Protein AF-A0A918CAW3-F1 (afdb_monomer_lite)

Foldseek 3Di:
DVVVLQVVQVVQQQVQLVVLCVVVLFDQPDPDDGSFVRSQRSLCVVDVDPFKGWGWDDDSAFIKIFIAGDAADEDALQLLCVVCVPFPNLQPLQVQVLQCVLCLLFAHEDELQLLLVLLCVLAPQVNLVVVCVVVVNDDPPDDSVRSVVSCVVVVHRHSCQSVVQDDCCNNVRPDHLVRNLVVLCDPPPGDPLSVLCSVVSVLSVQSVVLSVLQDDDDPVFVVLAAPRGQHHYYYYNDPDCPGPSNVSNVSSVVVCVVVVDGHTSGMATAHPDVVSSVNVSSNSVSNVVNVVSVVVSVVSSNVSSVPRDDDPVVVPPPD

Radius of gyration: 23.08 Å; chains: 1; bounding box: 62×42×76 Å

Organism: NCBI:txid1848197

Structure (mmCIF, N/CA/C/O backbone):
data_AF-A0A918CAW3-F1
#
_entry.id   AF-A0A918CAW3-F1
#
loop_
_atom_site.group_PDB
_atom_site.id
_atom_site.type_symbol
_atom_site.label_atom_id
_atom_site.label_alt_id
_atom_site.label_comp_id
_atom_site.label_asym_id
_atom_site.label_entity_id
_atom_site.label_seq_id
_atom_site.pdbx_PDB_ins_code
_atom_site.Cartn_x
_atom_site.Cartn_y
_atom_site.Cartn_z
_atom_site.occupancy
_atom_site.B_iso_or_equiv
_atom_site.auth_seq_id
_atom_site.auth_comp_id
_atom_site.auth_asym_id
_atom_site.auth_atom_id
_atom_site.pdbx_PDB_model_num
ATOM 1 N N . MET A 1 1 ? -9.438 -2.285 47.210 1.00 61.47 1 MET A N 1
ATOM 2 C CA . MET A 1 1 ? -9.468 -0.954 46.566 1.00 61.47 1 MET A CA 1
ATOM 3 C C . MET A 1 1 ? -9.136 -1.053 45.083 1.00 61.47 1 MET A C 1
ATOM 5 O O . MET A 1 1 ? -9.973 -0.616 44.319 1.00 61.47 1 MET A O 1
ATOM 9 N N . ALA A 1 2 ? -8.044 -1.713 44.671 1.00 65.75 2 ALA A N 1
ATOM 10 C CA . ALA A 1 2 ? -7.716 -1.914 43.248 1.00 65.75 2 ALA A CA 1
ATOM 11 C C . ALA A 1 2 ? -8.824 -2.616 42.424 1.00 65.75 2 ALA A C 1
ATOM 13 O O . ALA A 1 2 ? -9.198 -2.117 41.375 1.00 65.75 2 ALA A O 1
ATOM 14 N N . GLN A 1 3 ? -9.428 -3.698 42.943 1.00 71.56 3 GLN A N 1
ATOM 15 C CA . GLN A 1 3 ? -10.506 -4.429 42.248 1.00 71.56 3 GLN A CA 1
ATOM 16 C C . GLN A 1 3 ? -11.729 -3.548 41.928 1.00 71.56 3 GLN A C 1
ATOM 18 O O . GLN A 1 3 ? -12.210 -3.533 40.808 1.00 71.56 3 GLN A O 1
ATOM 23 N N . ALA A 1 4 ? -12.194 -2.754 42.899 1.00 70.69 4 ALA A N 1
ATOM 24 C CA . ALA A 1 4 ? -13.367 -1.893 42.725 1.00 70.69 4 ALA A CA 1
ATOM 25 C C . ALA A 1 4 ? -13.114 -0.722 41.758 1.00 70.69 4 ALA A C 1
ATOM 27 O O . ALA A 1 4 ? -14.058 -0.173 41.198 1.00 70.69 4 ALA A O 1
ATOM 28 N N . GLN A 1 5 ? -11.850 -0.326 41.592 1.00 69.81 5 GLN A N 1
ATOM 29 C CA . GLN A 1 5 ? -11.443 0.726 40.667 1.00 69.81 5 GLN A CA 1
ATOM 30 C C . GLN A 1 5 ? -11.370 0.183 39.233 1.00 69.81 5 GLN A C 1
ATOM 32 O O . GLN A 1 5 ? -11.954 0.791 38.342 1.00 69.81 5 GLN A O 1
ATOM 37 N N . ALA A 1 6 ? -10.799 -1.015 39.057 1.00 70.25 6 ALA A N 1
ATOM 38 C CA . ALA A 1 6 ? -10.808 -1.745 37.790 1.00 70.25 6 ALA A CA 1
ATOM 39 C C . ALA A 1 6 ? -12.238 -2.077 37.317 1.00 70.25 6 ALA A C 1
ATOM 41 O O . ALA A 1 6 ? -12.569 -1.862 36.154 1.00 70.25 6 ALA A O 1
ATOM 42 N N . ASP A 1 7 ? -13.121 -2.511 38.224 1.00 76.50 7 ASP A N 1
ATOM 43 C CA . ASP A 1 7 ? -14.525 -2.794 37.897 1.00 76.50 7 ASP A CA 1
ATOM 44 C C . ASP A 1 7 ? -15.279 -1.520 37.470 1.00 76.50 7 ASP A C 1
ATOM 46 O O . ASP A 1 7 ? -16.071 -1.545 36.528 1.00 76.50 7 ASP A O 1
ATOM 50 N N . ALA A 1 8 ? -15.032 -0.384 38.134 1.00 73.44 8 ALA A N 1
ATOM 51 C CA . ALA A 1 8 ? -15.649 0.895 37.780 1.00 73.44 8 ALA A CA 1
ATOM 52 C C . ALA A 1 8 ? -15.151 1.431 36.427 1.00 73.44 8 ALA A C 1
ATOM 54 O O . ALA A 1 8 ? -15.945 1.968 35.653 1.00 73.44 8 ALA A O 1
ATOM 55 N N . GLN A 1 9 ? -13.861 1.257 36.132 1.00 70.06 9 GLN A N 1
ATOM 56 C CA . GLN A 1 9 ? -13.265 1.602 34.840 1.00 70.06 9 GLN A CA 1
ATOM 57 C C . GLN A 1 9 ? -13.832 0.732 33.717 1.00 70.06 9 GLN A C 1
ATOM 59 O O . GLN A 1 9 ? -14.316 1.269 32.725 1.00 70.06 9 GLN A O 1
ATOM 64 N N . TYR A 1 10 ? -13.896 -0.588 33.906 1.00 75.25 10 TYR A N 1
ATOM 65 C CA . TYR A 1 10 ? -14.494 -1.498 32.927 1.00 75.25 10 TYR A CA 1
ATOM 66 C C . TYR A 1 10 ? -15.949 -1.121 32.605 1.00 75.25 10 TYR A C 1
ATOM 68 O O . TYR A 1 10 ? -16.323 -1.003 31.441 1.00 75.25 10 TYR A O 1
ATOM 76 N N . GLN A 1 11 ? -16.765 -0.826 33.623 1.00 78.88 11 GLN A N 1
ATOM 77 C CA . GLN A 1 11 ? -18.148 -0.374 33.421 1.00 78.88 11 GLN A CA 1
ATOM 78 C C . GLN A 1 11 ? -18.236 0.967 32.673 1.00 78.88 11 GLN A C 1
ATOM 80 O O . GLN A 1 11 ? -19.152 1.165 31.873 1.00 78.88 11 GLN A O 1
ATOM 85 N N . ALA A 1 12 ? -17.287 1.881 32.891 1.00 73.69 12 ALA A N 1
ATOM 86 C CA . ALA A 1 12 ? -17.215 3.144 32.161 1.00 73.69 12 ALA A CA 1
ATOM 87 C C . ALA A 1 12 ? -16.884 2.945 30.669 1.00 73.69 12 ALA A C 1
ATOM 89 O O . ALA A 1 12 ? -17.415 3.687 29.839 1.00 73.69 12 ALA A O 1
ATOM 90 N N . GLN A 1 13 ? -16.073 1.937 30.324 1.00 75.38 13 GLN A N 1
ATOM 91 C CA . GLN A 1 13 ? -15.768 1.577 28.931 1.00 75.38 13 GLN A CA 1
ATOM 92 C C . GLN A 1 13 ? -16.914 0.819 28.258 1.00 75.38 13 GLN A C 1
ATOM 94 O O . GLN A 1 13 ? -17.227 1.068 27.096 1.00 75.38 13 GLN A O 1
ATOM 99 N N . VAL A 1 14 ? -17.625 -0.036 28.997 1.00 76.31 14 VAL A N 1
ATOM 100 C CA . VAL A 1 14 ? -18.872 -0.637 28.503 1.00 76.31 14 VAL A CA 1
ATOM 101 C C . VAL A 1 14 ? -19.896 0.453 28.191 1.00 76.31 14 VAL A C 1
ATOM 103 O O . VAL A 1 14 ? -20.478 0.459 27.110 1.00 76.31 14 VAL A O 1
ATOM 106 N N . ALA A 1 15 ? -20.064 1.436 29.080 1.00 77.38 15 ALA A N 1
ATOM 107 C CA . ALA A 1 15 ? -20.949 2.573 28.835 1.00 77.38 15 ALA A CA 1
ATOM 108 C C . ALA A 1 15 ? -20.533 3.395 27.600 1.00 77.38 15 ALA A C 1
ATOM 110 O O . ALA A 1 15 ? -21.398 3.879 26.869 1.00 77.38 15 ALA A O 1
ATOM 111 N N . LEU A 1 16 ? -19.226 3.523 27.349 1.00 77.00 16 LEU A N 1
ATOM 112 C CA . LEU A 1 16 ? -18.686 4.166 26.152 1.00 77.00 16 LEU A CA 1
ATOM 113 C C . LEU A 1 16 ? -19.072 3.409 24.876 1.00 77.00 16 LEU A C 1
ATOM 115 O O . LEU A 1 16 ? -19.621 3.998 23.945 1.00 77.00 16 LEU A O 1
ATOM 119 N N . GLY A 1 17 ? -18.835 2.097 24.847 1.00 76.06 17 GLY A N 1
ATOM 120 C CA . GLY A 1 17 ? -19.192 1.261 23.704 1.00 76.06 17 GLY A CA 1
ATOM 121 C C . GLY A 1 17 ? -20.703 1.231 23.441 1.00 76.06 17 GLY A C 1
ATOM 122 O O . GLY A 1 17 ? -21.136 1.321 22.294 1.00 76.06 17 GLY A O 1
ATOM 123 N N . GLU A 1 18 ? -21.528 1.227 24.490 1.00 76.88 18 GLU A N 1
ATOM 124 C CA . GLU A 1 18 ? -22.987 1.347 24.355 1.00 76.88 18 GLU A CA 1
ATOM 125 C C . GLU A 1 18 ? -23.409 2.715 23.794 1.00 76.88 18 GLU A C 1
ATOM 127 O O . GLU A 1 18 ? -24.324 2.794 22.972 1.00 76.88 18 GLU A O 1
ATOM 132 N N . ALA A 1 19 ? -22.724 3.798 24.177 1.00 76.31 19 ALA A N 1
ATOM 133 C CA . ALA A 1 19 ? -22.964 5.120 23.602 1.00 76.31 19 ALA A CA 1
ATOM 134 C C . ALA A 1 19 ? -22.611 5.165 22.104 1.00 76.31 19 ALA A C 1
ATOM 136 O O . ALA A 1 19 ? -23.344 5.776 21.323 1.00 76.31 19 ALA A O 1
ATOM 137 N N . LEU A 1 20 ? -21.541 4.481 21.684 1.00 75.25 20 LEU A N 1
ATOM 138 C CA . LEU A 1 20 ? -21.165 4.346 20.272 1.00 75.25 20 LEU A CA 1
ATOM 139 C C . LEU A 1 20 ? -22.209 3.548 19.476 1.00 75.25 20 LEU A C 1
ATOM 141 O O . LEU A 1 20 ? -22.633 4.007 18.413 1.00 75.25 20 LEU A O 1
ATOM 145 N N . LEU A 1 21 ? -22.698 2.424 20.009 1.00 73.50 21 LEU A N 1
ATOM 146 C CA . LEU A 1 21 ? -23.795 1.649 19.408 1.00 73.50 21 LEU A CA 1
ATOM 147 C C . LEU A 1 21 ? -25.105 2.452 19.318 1.00 73.50 21 LEU A C 1
ATOM 149 O O . LEU A 1 21 ? -25.886 2.260 18.388 1.00 73.50 21 LEU A O 1
ATOM 153 N N . GLY A 1 22 ? -25.350 3.359 20.269 1.00 66.56 22 GLY A N 1
ATOM 154 C CA . GLY A 1 22 ? -26.526 4.234 20.308 1.00 66.56 22 GLY A CA 1
ATOM 155 C C . GLY A 1 22 ? -26.402 5.535 19.506 1.00 66.56 22 GLY A C 1
ATOM 156 O O . GLY A 1 22 ? -27.389 6.257 19.371 1.00 66.56 22 GLY A O 1
ATOM 157 N N . SER A 1 23 ? -25.220 5.849 18.964 1.00 68.19 23 SER A N 1
ATOM 158 C CA . SER A 1 23 ? -24.930 7.123 18.284 1.00 68.19 23 SER A CA 1
ATOM 159 C C . SER A 1 23 ? -25.632 7.296 16.929 1.00 68.19 23 SER A C 1
ATOM 161 O O . SER A 1 23 ? -25.652 8.396 16.379 1.00 68.19 23 SER A O 1
ATOM 163 N N . GLY A 1 24 ? -26.197 6.218 16.372 1.00 62.44 24 GLY A N 1
ATOM 164 C CA . GLY A 1 24 ? -26.802 6.195 15.037 1.00 62.44 24 GLY A CA 1
ATOM 165 C C . GLY A 1 24 ? -25.790 6.095 13.891 1.00 62.44 24 GLY A C 1
ATOM 166 O O . GLY A 1 24 ? -26.205 5.990 12.739 1.00 62.44 24 GLY A O 1
ATOM 167 N N . VAL A 1 25 ? -24.487 6.100 14.193 1.00 65.50 25 VAL A N 1
ATOM 168 C CA . VAL A 1 25 ? -23.424 5.840 13.212 1.00 65.50 25 VAL A CA 1
ATOM 169 C C . VAL A 1 25 ? -23.282 4.343 12.978 1.00 65.50 25 VAL A C 1
ATOM 171 O O . VAL A 1 25 ? -23.200 3.927 11.831 1.00 65.50 25 VAL A O 1
ATOM 174 N N . LEU A 1 26 ? -23.319 3.548 14.053 1.00 69.50 26 LEU A N 1
ATOM 175 C CA . LEU A 1 26 ? -23.280 2.089 14.021 1.00 69.50 26 LEU A CA 1
ATOM 176 C C . LEU A 1 26 ? -24.705 1.503 14.008 1.00 69.50 26 LEU A C 1
ATOM 178 O O . LEU A 1 26 ? -25.534 1.902 14.829 1.00 69.50 26 LEU A O 1
ATOM 182 N N . PRO A 1 27 ? -25.034 0.565 13.103 1.00 65.44 27 PRO A N 1
ATOM 183 C CA . PRO A 1 27 ? -26.311 -0.116 13.089 1.00 65.44 27 PRO A CA 1
ATOM 184 C C . PRO A 1 27 ? -26.392 -1.021 14.310 1.00 65.44 27 PRO A C 1
ATOM 186 O O . PRO A 1 27 ? -25.415 -1.634 1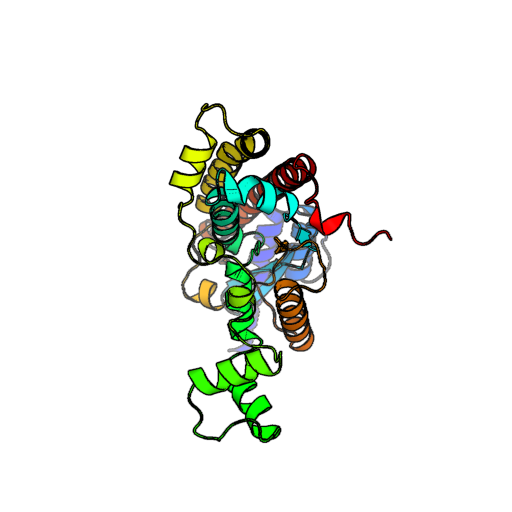4.736 1.00 65.44 27 PRO A O 1
ATOM 189 N N . HIS A 1 28 ? -27.584 -1.139 14.876 1.00 66.56 28 HIS A N 1
ATOM 190 C CA . HIS A 1 28 ? -27.786 -2.025 16.007 1.00 66.56 28 HIS A CA 1
ATOM 191 C C . HIS A 1 28 ? -27.985 -3.463 15.508 1.00 66.56 28 HIS A C 1
ATOM 193 O O . HIS A 1 28 ? -29.087 -3.837 15.109 1.00 66.56 28 HIS A O 1
ATOM 199 N N . VAL A 1 29 ? -26.901 -4.245 15.469 1.00 59.28 29 VAL A N 1
ATOM 200 C CA . VAL A 1 29 ? -26.890 -5.593 14.861 1.00 59.28 29 VAL A CA 1
ATOM 201 C C . VAL A 1 29 ? -27.139 -6.708 15.884 1.00 59.28 29 VAL A C 1
ATOM 203 O O . VAL A 1 29 ? -27.743 -7.722 15.545 1.00 59.28 29 VAL A O 1
ATOM 206 N N . SER A 1 30 ? -26.733 -6.524 17.147 1.00 65.00 30 SER A N 1
ATOM 207 C CA . SER A 1 30 ? -26.920 -7.508 18.225 1.00 65.00 30 SER A CA 1
ATOM 208 C C . SER A 1 30 ? -27.050 -6.846 19.602 1.00 65.00 30 SER A C 1
ATOM 210 O O . SER A 1 30 ? -26.372 -5.859 19.899 1.00 65.00 30 SER A O 1
ATOM 212 N N . THR A 1 31 ? -27.888 -7.429 20.467 1.00 65.94 31 THR A N 1
ATOM 213 C CA . THR A 1 31 ? -28.020 -7.081 21.897 1.00 65.94 31 THR A CA 1
ATOM 214 C C . THR A 1 31 ? -27.317 -8.078 22.824 1.00 65.94 31 THR A C 1
ATOM 216 O O . THR A 1 31 ? -27.399 -7.938 24.041 1.00 65.94 31 THR A O 1
ATOM 219 N N . MET A 1 32 ? -26.694 -9.125 22.277 1.00 68.62 32 MET A N 1
ATOM 220 C CA . MET A 1 32 ? -26.119 -10.241 23.036 1.00 68.62 32 MET A CA 1
ATOM 221 C C . MET A 1 32 ? -24.603 -10.291 22.827 1.00 68.62 32 MET A C 1
ATOM 223 O O . MET A 1 32 ? -24.151 -10.168 21.691 1.00 68.62 32 MET A O 1
ATOM 227 N N . GLY A 1 33 ? -23.852 -10.514 23.910 1.00 77.50 33 GLY A N 1
ATOM 228 C CA . GLY A 1 33 ? -22.385 -10.596 23.913 1.00 77.50 33 GLY A CA 1
ATOM 229 C C . GLY A 1 33 ? -21.697 -9.391 24.579 1.00 77.50 33 GLY A C 1
ATOM 230 O O . GLY A 1 33 ? -22.386 -8.434 24.954 1.00 77.50 33 GLY A O 1
ATOM 231 N N . PRO A 1 34 ? -20.363 -9.455 24.760 1.00 82.25 34 PRO A N 1
ATOM 232 C CA . PRO A 1 34 ? -19.515 -8.318 25.127 1.00 82.25 34 PRO A CA 1
ATOM 233 C C . PRO A 1 34 ? -19.740 -7.094 24.226 1.00 82.25 34 PRO A C 1
ATOM 235 O O . PRO A 1 34 ? -20.261 -7.205 23.112 1.00 82.25 34 PRO A O 1
ATOM 238 N N . VAL A 1 35 ? -19.389 -5.904 24.721 1.00 80.44 35 VAL A N 1
ATOM 239 C CA . VAL A 1 35 ? -19.619 -4.650 23.983 1.00 80.44 35 VAL A CA 1
ATOM 240 C C . VAL A 1 35 ? -18.738 -4.575 22.734 1.00 80.44 35 VAL A C 1
ATOM 242 O O . VAL A 1 35 ? -19.172 -4.062 21.707 1.00 80.44 35 VAL A O 1
ATOM 245 N N . GLU A 1 36 ? -17.544 -5.152 22.817 1.00 81.69 36 GLU A N 1
ATOM 246 C CA . GLU A 1 36 ? -16.538 -5.271 21.771 1.00 81.69 36 GLU A CA 1
ATOM 247 C C . GLU A 1 36 ? -17.101 -6.069 20.587 1.00 81.69 36 GLU A C 1
ATOM 249 O O . GLU A 1 36 ? -17.279 -5.504 19.510 1.00 81.69 36 GLU A O 1
ATOM 254 N N . ASP A 1 37 ? -17.548 -7.308 20.821 1.00 81.31 37 ASP A N 1
ATOM 255 C CA . ASP A 1 37 ? -18.165 -8.176 19.804 1.00 81.31 37 ASP A CA 1
ATOM 256 C C . ASP A 1 37 ? -19.361 -7.504 19.107 1.00 81.31 37 ASP A C 1
ATOM 258 O O . ASP A 1 37 ? -19.601 -7.668 17.908 1.00 81.31 37 ASP A O 1
ATOM 262 N N . ARG A 1 38 ? -20.153 -6.735 19.864 1.00 82.56 38 ARG A N 1
ATOM 263 C CA . ARG A 1 38 ? -21.321 -6.023 19.326 1.00 82.56 38 ARG A CA 1
ATOM 264 C C . ARG A 1 38 ? -20.917 -4.831 18.465 1.00 82.56 38 ARG A C 1
ATOM 266 O O . ARG A 1 38 ? -21.572 -4.586 17.451 1.00 82.56 38 ARG A O 1
ATOM 273 N N . LEU A 1 39 ? -19.877 -4.096 18.855 1.00 81.81 39 LEU A N 1
ATOM 274 C CA . LEU A 1 39 ? -19.304 -3.007 18.064 1.00 81.81 39 LEU A CA 1
ATOM 275 C C . LEU A 1 39 ? -18.672 -3.537 16.774 1.00 81.81 39 LEU A C 1
ATOM 277 O O . LEU A 1 39 ? -18.918 -2.976 15.707 1.00 81.81 39 LEU A O 1
ATOM 281 N N . GLU A 1 40 ? -17.934 -4.642 16.851 1.00 83.69 40 GLU A N 1
ATOM 282 C CA . GLU A 1 40 ? -17.338 -5.311 15.691 1.00 83.69 40 GLU A CA 1
ATOM 283 C C . GLU A 1 40 ? -18.412 -5.808 14.717 1.00 83.69 40 GLU A C 1
ATOM 285 O O . GLU A 1 40 ? -18.352 -5.509 13.523 1.00 83.69 40 GLU A O 1
ATOM 290 N N . ALA A 1 41 ? -19.463 -6.465 15.221 1.00 79.50 41 ALA A N 1
ATOM 291 C CA . ALA A 1 41 ? -20.596 -6.892 14.399 1.00 79.50 41 ALA A CA 1
ATOM 292 C C . ALA A 1 41 ? -21.330 -5.704 13.750 1.00 79.50 41 ALA A C 1
ATOM 294 O O . ALA A 1 41 ? -21.782 -5.792 12.605 1.00 79.50 41 ALA A O 1
ATOM 295 N N . ALA A 1 42 ? -21.451 -4.580 14.463 1.00 79.88 42 ALA A N 1
ATOM 296 C CA . ALA A 1 42 ? -22.044 -3.362 13.925 1.00 79.88 42 ALA A CA 1
ATOM 297 C C . ALA A 1 42 ? -21.190 -2.735 12.814 1.00 79.88 42 ALA A C 1
ATOM 299 O O . ALA A 1 42 ? -21.730 -2.320 11.785 1.00 79.88 42 ALA A O 1
ATOM 300 N N . LEU A 1 43 ? -19.866 -2.716 12.983 1.00 78.81 43 LEU A N 1
ATOM 301 C CA . LEU A 1 43 ? -18.930 -2.260 11.957 1.00 78.81 43 LEU A CA 1
ATOM 302 C C . LEU A 1 43 ? -18.942 -3.157 10.721 1.00 78.81 43 LEU A C 1
ATOM 304 O O . LEU A 1 43 ? -19.046 -2.641 9.611 1.00 78.81 43 LEU A O 1
ATOM 308 N N . GLN A 1 44 ? -18.926 -4.479 10.896 1.00 77.44 44 GLN A N 1
ATOM 309 C CA . GLN A 1 44 ? -19.017 -5.433 9.784 1.00 77.44 44 GLN A CA 1
ATOM 310 C C . GLN A 1 44 ? -20.325 -5.288 8.991 1.00 77.44 44 GLN A C 1
ATOM 312 O O . GLN A 1 44 ? -20.350 -5.518 7.784 1.00 77.44 44 GLN A O 1
ATOM 317 N N . ALA A 1 45 ? -21.423 -4.884 9.637 1.00 75.25 45 ALA A N 1
ATOM 318 C CA . ALA A 1 45 ? -22.687 -4.643 8.945 1.00 75.25 45 ALA A CA 1
ATOM 319 C C . ALA A 1 45 ? -22.723 -3.318 8.161 1.00 75.25 45 ALA A C 1
ATOM 321 O O . ALA A 1 45 ? -23.399 -3.247 7.135 1.00 75.25 45 ALA A O 1
ATOM 322 N N . LEU A 1 46 ? -22.020 -2.273 8.616 1.00 69.62 46 LEU A N 1
ATOM 323 C CA . LEU A 1 46 ? -21.846 -1.023 7.850 1.00 69.62 46 LEU A CA 1
ATOM 324 C C . LEU A 1 46 ? -20.897 -1.188 6.682 1.00 69.62 46 LEU A C 1
ATOM 326 O O . LEU A 1 46 ? -21.103 -0.640 5.599 1.00 69.62 46 LEU A O 1
ATOM 330 N N . HIS A 1 47 ? -19.828 -1.910 6.959 1.00 64.06 47 HIS A N 1
ATOM 331 C CA . HIS A 1 47 ? -18.717 -2.124 6.075 1.00 64.06 47 HIS A CA 1
ATOM 332 C C . HIS A 1 47 ? -18.567 -3.633 5.964 1.00 64.06 47 HIS A C 1
ATOM 334 O O . HIS A 1 47 ? -17.761 -4.212 6.695 1.00 64.06 47 HIS A O 1
ATOM 340 N N . PRO A 1 48 ? -19.326 -4.292 5.066 1.00 58.50 48 PRO A N 1
ATOM 341 C CA . PRO A 1 48 ? -19.008 -5.647 4.643 1.00 58.50 48 PRO A CA 1
ATOM 342 C C . PRO A 1 48 ? -17.693 -5.579 3.852 1.00 58.50 48 PRO A C 1
ATOM 344 O O . PRO A 1 48 ? -17.677 -5.627 2.624 1.00 58.50 48 PRO A O 1
ATOM 347 N N . ALA A 1 49 ? -16.594 -5.322 4.554 1.00 55.78 49 ALA A N 1
ATOM 348 C CA . ALA A 1 49 ? -15.292 -5.072 3.986 1.00 55.78 49 ALA A CA 1
ATOM 349 C C . ALA A 1 49 ? -14.709 -6.419 3.570 1.00 55.78 49 ALA A C 1
ATOM 351 O O . ALA A 1 49 ? -14.305 -7.236 4.395 1.00 55.78 49 ALA A O 1
ATOM 352 N N . GLN A 1 50 ? -14.696 -6.672 2.265 1.00 63.84 50 GLN A N 1
ATOM 353 C CA . GLN A 1 50 ? -13.776 -7.647 1.700 1.00 63.84 50 GLN A CA 1
ATOM 354 C C . GLN A 1 50 ? -12.378 -7.041 1.875 1.00 63.84 50 GLN A C 1
ATOM 356 O O . GLN A 1 50 ? -12.081 -6.040 1.235 1.00 63.84 50 GLN A O 1
ATOM 361 N N . GLY A 1 51 ? -11.577 -7.570 2.803 1.00 68.50 51 GLY A N 1
ATOM 362 C CA . GLY A 1 51 ? -10.174 -7.169 2.968 1.00 68.50 51 GLY A CA 1
ATOM 363 C C . GLY A 1 51 ? -9.822 -6.318 4.195 1.00 68.50 51 GLY A C 1
ATOM 364 O O . GLY A 1 51 ? -8.643 -6.045 4.365 1.00 68.50 51 GLY A O 1
ATOM 365 N N . VAL A 1 52 ? -10.773 -5.940 5.065 1.00 77.19 52 VAL A N 1
ATOM 366 C CA . VAL A 1 52 ? -10.475 -5.203 6.317 1.00 77.19 52 VAL A CA 1
ATOM 367 C C . VAL A 1 52 ? -11.241 -5.797 7.499 1.00 77.19 52 VAL A C 1
ATOM 369 O O . VAL A 1 52 ? -12.461 -5.956 7.429 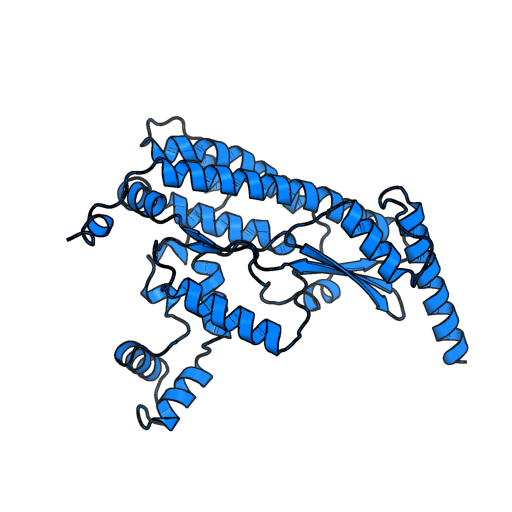1.00 77.19 52 VAL A O 1
ATOM 372 N N . SER A 1 53 ? -10.544 -6.090 8.593 1.00 81.25 53 SER A N 1
ATOM 373 C CA . SER A 1 53 ? -11.116 -6.399 9.902 1.00 81.25 53 SER A CA 1
ATOM 374 C C . SER A 1 53 ? -11.014 -5.185 10.819 1.00 81.25 53 SER A C 1
ATOM 376 O O . SER A 1 53 ? -10.006 -4.483 10.861 1.00 81.25 53 SER A O 1
ATOM 378 N N . PHE A 1 54 ? -12.080 -4.929 11.570 1.00 85.12 54 PHE A N 1
ATOM 379 C CA . PHE A 1 54 ? -12.081 -3.918 12.620 1.00 85.12 54 PHE A CA 1
ATOM 380 C C . PHE A 1 54 ? -12.128 -4.611 13.970 1.00 85.12 54 PHE A C 1
ATOM 382 O O . PHE A 1 54 ? -12.915 -5.543 14.135 1.00 85.12 54 PHE A O 1
ATOM 389 N N . GLY A 1 55 ? -11.315 -4.135 14.908 1.00 85.75 55 GLY A N 1
ATOM 390 C CA . GLY A 1 55 ? -11.221 -4.684 16.254 1.00 85.75 55 GLY A CA 1
ATOM 391 C C . GLY A 1 55 ? -11.494 -3.632 17.320 1.00 85.75 55 GLY A C 1
ATOM 392 O O . GLY A 1 55 ? -11.162 -2.450 17.154 1.00 85.75 55 GLY A O 1
ATOM 393 N N . PHE A 1 56 ? -12.075 -4.071 18.435 1.00 85.50 56 PHE A N 1
ATOM 394 C CA . PHE A 1 56 ? -12.154 -3.270 19.651 1.00 85.50 56 PHE A CA 1
ATOM 395 C C . PHE A 1 56 ? -11.533 -3.998 20.837 1.00 85.50 56 PHE A C 1
ATOM 397 O O . PHE A 1 56 ? -11.841 -5.146 21.130 1.00 85.50 56 PHE A O 1
ATOM 404 N N . THR A 1 57 ? -10.676 -3.300 21.578 1.00 83.25 57 THR A N 1
ATOM 405 C CA . THR A 1 57 ? -10.115 -3.813 22.832 1.00 83.25 57 THR A CA 1
ATOM 406 C C . THR A 1 57 ? -10.344 -2.810 23.948 1.00 83.25 57 THR A C 1
ATOM 408 O O . THR A 1 57 ? -9.974 -1.642 23.827 1.00 83.25 57 THR A O 1
ATOM 411 N N . VAL A 1 58 ? -10.924 -3.258 25.058 1.00 78.69 58 VAL A N 1
ATOM 412 C CA . VAL A 1 58 ? -11.048 -2.436 26.264 1.00 78.69 58 VAL A CA 1
ATOM 413 C C . VAL A 1 58 ? -9.711 -2.399 27.005 1.00 78.69 58 VAL A C 1
ATOM 415 O O . VAL A 1 58 ? -9.166 -3.440 27.367 1.00 78.69 58 VAL A O 1
ATOM 418 N N . HIS A 1 59 ? -9.204 -1.192 27.254 1.00 76.25 59 HIS A N 1
ATOM 419 C CA . HIS A 1 59 ? -8.056 -0.921 28.125 1.00 76.25 59 HIS A CA 1
ATOM 420 C C . HIS A 1 59 ? -8.512 -0.173 29.381 1.00 76.25 59 HIS A C 1
ATOM 422 O O . HIS A 1 59 ? -9.640 0.316 29.451 1.00 76.25 59 HIS A O 1
ATOM 428 N N . GLU A 1 60 ? -7.633 -0.075 30.385 1.00 70.50 60 GLU A N 1
ATOM 429 C CA . GLU A 1 60 ? -7.972 0.483 31.707 1.00 70.50 60 GLU A CA 1
ATOM 430 C C . GLU A 1 60 ? -8.598 1.892 31.627 1.00 70.50 60 GLU A C 1
ATOM 432 O O . GLU A 1 60 ? -9.553 2.180 32.349 1.00 70.50 60 GLU A O 1
ATOM 437 N N . ASP A 1 61 ? -8.141 2.736 30.694 1.00 75.25 61 ASP A N 1
ATOM 438 C CA . ASP A 1 61 ? -8.562 4.143 30.596 1.00 75.25 61 ASP A CA 1
ATOM 439 C C . ASP A 1 61 ? -9.249 4.525 29.270 1.00 75.25 61 ASP A C 1
ATOM 441 O O . ASP A 1 61 ? -9.775 5.633 29.144 1.00 75.25 61 ASP A O 1
ATOM 445 N N . HIS A 1 62 ? -9.304 3.627 28.284 1.00 81.75 62 HIS A N 1
ATOM 446 C CA . HIS A 1 62 ? -9.879 3.911 26.964 1.00 81.75 62 HIS A CA 1
ATOM 447 C C . HIS A 1 62 ? -10.384 2.645 26.262 1.00 81.75 62 HIS A C 1
ATOM 449 O O . HIS A 1 62 ? -10.012 1.522 26.604 1.00 81.75 62 HIS A O 1
ATOM 455 N N . LEU A 1 63 ? -11.194 2.836 25.224 1.00 86.81 63 LEU A N 1
ATOM 456 C CA . LEU A 1 63 ? -11.525 1.797 24.256 1.00 86.81 63 LEU A CA 1
ATOM 457 C C . LEU A 1 63 ? -10.604 1.954 23.042 1.00 86.81 63 LEU A C 1
ATOM 459 O O . LEU A 1 63 ? -10.588 3.005 22.407 1.00 86.81 63 LEU A O 1
ATOM 463 N N . ARG A 1 64 ? -9.820 0.933 22.711 1.00 89.81 64 ARG A N 1
ATOM 464 C CA . ARG A 1 64 ? -8.943 0.945 21.537 1.00 89.81 64 ARG A CA 1
ATOM 465 C C . ARG A 1 64 ? -9.697 0.412 20.329 1.00 89.81 64 ARG A C 1
ATOM 467 O O . ARG A 1 64 ? -10.220 -0.694 20.384 1.00 89.81 64 ARG A O 1
ATOM 474 N N . PHE A 1 65 ? -9.703 1.189 19.257 1.00 90.12 65 PHE A N 1
ATOM 475 C CA . PHE A 1 65 ? -10.151 0.790 17.930 1.00 90.12 65 PHE A CA 1
ATOM 476 C C . PHE A 1 65 ? -8.939 0.479 17.053 1.00 90.12 65 PHE A C 1
ATOM 478 O O . PHE A 1 65 ? -7.997 1.276 17.023 1.00 90.12 65 PHE A O 1
ATOM 485 N N . THR A 1 66 ? -8.988 -0.626 16.316 1.00 89.56 66 THR A N 1
ATOM 486 C CA . THR A 1 66 ? -7.990 -0.984 15.303 1.00 89.56 66 THR A CA 1
ATOM 487 C C . THR A 1 66 ? -8.647 -1.311 13.967 1.00 89.56 66 THR A C 1
ATOM 489 O O . THR A 1 66 ? -9.770 -1.818 13.910 1.00 89.56 66 THR A O 1
ATOM 492 N N . ALA A 1 67 ? -7.930 -1.016 12.885 1.00 87.38 67 ALA A N 1
ATOM 493 C CA . ALA A 1 67 ? -8.249 -1.489 11.544 1.00 87.38 67 ALA A CA 1
ATOM 494 C C . ALA A 1 67 ? -7.074 -2.306 11.006 1.00 87.38 67 ALA A C 1
ATOM 496 O O . ALA A 1 67 ? -5.937 -1.829 10.982 1.00 87.38 67 ALA A O 1
ATOM 497 N N . GLU A 1 68 ? -7.358 -3.524 10.573 1.00 85.06 68 GLU A N 1
ATOM 498 C CA . GLU A 1 68 ? -6.397 -4.505 10.083 1.00 85.06 68 GLU A CA 1
ATOM 499 C C . GLU A 1 68 ? -6.778 -4.935 8.675 1.00 85.06 68 GLU A C 1
ATOM 501 O O . GLU A 1 68 ? -7.950 -5.093 8.350 1.00 85.06 68 GLU A O 1
ATOM 506 N N . ASN A 1 69 ? -5.776 -5.102 7.822 1.00 78.12 69 ASN A N 1
ATOM 507 C CA . ASN A 1 69 ? -5.980 -5.435 6.423 1.00 78.12 69 ASN A CA 1
ATOM 508 C C . ASN A 1 69 ? -5.668 -6.906 6.159 1.00 78.12 69 ASN A C 1
ATOM 510 O O . ASN A 1 69 ? -4.759 -7.491 6.749 1.00 78.12 69 ASN A O 1
ATOM 514 N N . HIS A 1 70 ? -6.406 -7.496 5.230 1.00 75.44 70 HIS A N 1
ATOM 515 C CA . HIS A 1 70 ? -6.168 -8.844 4.742 1.00 75.44 70 HIS A CA 1
ATOM 516 C C . HIS A 1 70 ? -5.710 -8.788 3.289 1.00 75.44 70 HIS A C 1
ATOM 518 O O . HIS A 1 70 ? -6.270 -8.018 2.517 1.00 75.44 70 HIS A O 1
ATOM 524 N N . PRO A 1 71 ? -4.746 -9.624 2.881 1.00 70.81 71 PRO A N 1
ATOM 525 C CA . PRO A 1 71 ? -4.247 -9.601 1.517 1.00 70.81 71 PRO A CA 1
ATOM 526 C C . PRO A 1 71 ? -5.330 -9.983 0.500 1.00 70.81 71 PRO A C 1
ATOM 528 O O . PRO A 1 71 ? -5.941 -11.049 0.592 1.00 70.81 71 PRO A O 1
ATOM 531 N N . ASP A 1 72 ? -5.508 -9.131 -0.508 1.00 68.69 72 ASP A N 1
ATOM 532 C CA . ASP A 1 72 ? -6.402 -9.275 -1.657 1.00 68.69 72 ASP A CA 1
ATOM 533 C C . ASP A 1 72 ? -5.602 -9.317 -2.972 1.00 68.69 72 ASP A C 1
ATOM 535 O O . ASP A 1 72 ? -5.501 -8.374 -3.758 1.00 68.69 72 ASP A O 1
ATOM 539 N N . GLY A 1 73 ? -5.010 -10.484 -3.218 1.00 76.12 73 GLY A N 1
ATOM 540 C CA . GLY A 1 73 ? -4.463 -10.845 -4.520 1.00 76.12 73 GLY A CA 1
ATOM 541 C C . GLY A 1 73 ? -3.384 -9.907 -5.077 1.00 76.12 73 GLY A C 1
ATOM 542 O O . GLY A 1 73 ? -2.690 -9.174 -4.379 1.00 76.12 73 GLY A O 1
ATOM 543 N N . ALA A 1 74 ? -3.169 -10.007 -6.389 1.00 86.12 74 ALA A N 1
ATOM 544 C CA . ALA A 1 74 ? -2.170 -9.206 -7.080 1.00 86.12 74 ALA A CA 1
ATOM 545 C C . ALA A 1 74 ? -2.588 -8.878 -8.508 1.00 86.12 74 ALA A C 1
ATOM 547 O O . ALA A 1 74 ? -3.138 -9.716 -9.231 1.00 86.12 74 ALA A O 1
ATOM 548 N N . VAL A 1 75 ? -2.234 -7.671 -8.933 1.00 89.56 75 VAL A N 1
ATOM 549 C CA . VAL A 1 75 ? -2.575 -7.092 -10.226 1.00 89.56 75 VAL A CA 1
ATOM 550 C C . VAL A 1 75 ? -1.300 -6.858 -11.029 1.00 89.56 75 VAL A C 1
ATOM 552 O O . VAL A 1 75 ? -0.401 -6.119 -10.626 1.00 89.56 75 VAL A O 1
ATOM 555 N N . SER A 1 76 ? -1.218 -7.482 -12.205 1.00 90.94 76 SER A N 1
ATOM 556 C CA . SER A 1 76 ? -0.089 -7.290 -13.117 1.00 90.94 76 SER A CA 1
ATOM 557 C C . SER A 1 76 ? -0.351 -6.153 -14.105 1.00 90.94 76 SER A C 1
ATOM 559 O O . SER A 1 76 ? -1.182 -6.265 -15.005 1.00 90.94 76 SER A O 1
ATOM 561 N N . LEU A 1 77 ? 0.430 -5.080 -13.985 1.00 93.56 77 LEU A N 1
ATOM 562 C CA . LEU A 1 77 ? 0.449 -3.909 -14.869 1.00 93.56 77 LEU A CA 1
ATOM 563 C C . LEU A 1 77 ? 1.560 -3.996 -15.924 1.00 93.56 77 LEU A C 1
ATOM 565 O O . LEU A 1 77 ? 2.070 -2.991 -16.424 1.00 93.56 77 LEU A O 1
ATOM 569 N N . ALA A 1 78 ? 1.984 -5.213 -16.257 1.00 91.88 78 ALA A N 1
ATOM 570 C CA . ALA A 1 78 ? 3.162 -5.449 -17.075 1.00 91.88 78 ALA A CA 1
ATOM 571 C C . ALA A 1 78 ? 2.999 -4.947 -18.533 1.00 91.88 78 ALA A C 1
ATOM 573 O O . ALA A 1 78 ? 3.967 -4.474 -19.139 1.00 91.88 78 ALA A O 1
ATOM 574 N N . ARG A 1 79 ? 1.781 -4.991 -19.103 1.00 91.75 79 ARG A N 1
ATOM 575 C CA . ARG A 1 79 ? 1.492 -4.454 -20.454 1.00 91.75 79 ARG A CA 1
ATOM 576 C C . ARG A 1 79 ? 1.541 -2.929 -20.441 1.00 91.75 79 ARG A C 1
ATOM 578 O O . ARG A 1 79 ? 2.160 -2.327 -21.322 1.00 91.75 79 ARG A O 1
ATOM 585 N N . LEU A 1 80 ? 0.948 -2.318 -19.415 1.00 92.75 80 LEU A N 1
ATOM 586 C CA . LEU A 1 80 ? 0.979 -0.875 -19.193 1.00 92.75 80 LEU A CA 1
ATOM 587 C C . LEU A 1 80 ? 2.416 -0.377 -19.007 1.00 92.75 80 LEU A C 1
ATOM 589 O O . LEU A 1 80 ? 2.833 0.567 -19.678 1.00 92.75 80 LEU A O 1
ATOM 593 N N . HIS A 1 81 ? 3.205 -1.061 -18.171 1.00 92.81 81 HIS A N 1
ATOM 594 C CA . HIS A 1 81 ? 4.623 -0.766 -17.981 1.00 92.81 81 HIS A CA 1
ATOM 595 C C . HIS A 1 81 ? 5.377 -0.771 -19.312 1.00 92.81 81 HIS A C 1
ATOM 597 O O . HIS A 1 81 ? 6.077 0.193 -19.631 1.00 92.81 81 HIS A O 1
ATOM 603 N N . HIS A 1 82 ? 5.208 -1.824 -20.115 1.00 91.19 82 HIS A N 1
ATOM 604 C CA . HIS A 1 82 ? 5.886 -1.935 -21.401 1.00 91.19 82 HIS A CA 1
ATOM 605 C C . HIS A 1 82 ? 5.516 -0.784 -22.346 1.00 91.19 82 HIS A C 1
ATOM 607 O O . HIS A 1 82 ? 6.407 -0.167 -22.934 1.00 91.19 82 HIS A O 1
ATOM 613 N N . ALA A 1 83 ? 4.226 -0.454 -22.453 1.00 90.25 83 ALA A N 1
ATOM 614 C CA . ALA A 1 83 ? 3.744 0.620 -23.319 1.00 90.25 83 ALA A CA 1
ATOM 615 C C . ALA A 1 83 ? 4.256 2.009 -22.892 1.00 90.25 83 ALA A C 1
ATOM 617 O O . ALA A 1 83 ? 4.644 2.820 -23.739 1.00 90.25 83 ALA A O 1
ATOM 618 N N . LEU A 1 84 ? 4.309 2.273 -21.584 1.00 91.06 84 LEU A N 1
ATOM 619 C CA . LEU A 1 84 ? 4.753 3.558 -21.043 1.00 91.06 84 LEU A CA 1
ATOM 620 C C . LEU A 1 84 ? 6.275 3.698 -20.999 1.00 91.06 84 LEU A C 1
ATOM 622 O O . LEU A 1 84 ? 6.769 4.814 -21.121 1.00 91.06 84 LEU A O 1
ATOM 626 N N . SER A 1 85 ? 7.027 2.596 -20.906 1.00 89.06 85 SER A N 1
ATOM 627 C CA . SER A 1 85 ? 8.493 2.602 -20.740 1.00 89.06 85 SER A CA 1
ATOM 628 C C . SER A 1 85 ? 9.256 3.451 -21.767 1.00 89.06 85 SER A C 1
ATOM 630 O O . SER A 1 85 ? 10.345 3.937 -21.477 1.00 89.06 85 SER A O 1
ATOM 632 N N . ARG A 1 86 ? 8.694 3.646 -22.967 1.00 83.44 86 ARG A N 1
ATOM 633 C CA . ARG A 1 86 ? 9.311 4.439 -24.043 1.00 83.44 86 ARG A CA 1
ATOM 634 C C . ARG A 1 86 ? 8.727 5.835 -24.204 1.00 83.44 86 ARG A C 1
ATOM 636 O O . ARG A 1 86 ? 9.407 6.710 -24.726 1.00 83.44 86 ARG A O 1
ATOM 643 N N . THR A 1 87 ? 7.463 6.020 -23.843 1.00 87.00 87 THR A N 1
ATOM 644 C CA . THR A 1 87 ? 6.694 7.229 -24.174 1.00 87.00 87 THR A CA 1
ATOM 645 C C . THR A 1 87 ? 6.518 8.144 -22.971 1.00 87.00 87 THR A C 1
ATOM 647 O O . THR A 1 87 ? 6.603 9.359 -23.111 1.00 87.00 87 THR A O 1
ATOM 650 N N . ALA A 1 88 ? 6.312 7.563 -21.794 1.00 90.06 88 ALA A N 1
ATOM 651 C CA . ALA A 1 88 ? 6.149 8.269 -20.535 1.00 90.06 88 ALA A CA 1
ATOM 652 C C . ALA A 1 88 ? 6.630 7.379 -19.367 1.00 90.06 88 ALA A C 1
ATOM 654 O O . ALA A 1 88 ? 5.820 6.971 -18.526 1.00 90.06 88 ALA A O 1
ATOM 655 N N . PRO A 1 89 ? 7.936 7.037 -19.311 1.00 91.81 89 PRO A N 1
ATOM 656 C CA . PRO A 1 89 ? 8.489 6.098 -18.328 1.00 91.81 89 PRO A CA 1
ATOM 657 C C . PRO A 1 89 ? 8.284 6.529 -16.873 1.00 91.81 89 PRO A C 1
ATOM 659 O O . PRO A 1 89 ? 8.335 5.691 -15.980 1.00 91.81 89 PRO A O 1
ATOM 662 N N . GLN A 1 90 ? 8.049 7.819 -16.637 1.00 92.94 90 GLN A N 1
ATOM 663 C CA . GLN A 1 90 ? 7.801 8.402 -15.326 1.00 92.94 90 GLN A CA 1
ATOM 664 C C . GLN A 1 90 ? 6.412 8.100 -14.750 1.00 92.94 90 GLN A C 1
ATOM 666 O O . GLN A 1 90 ? 6.256 8.133 -13.535 1.00 92.94 90 GLN A O 1
ATOM 671 N N . LEU A 1 91 ? 5.402 7.834 -15.589 1.00 94.00 91 LEU A N 1
ATOM 672 C CA . LEU A 1 91 ? 4.006 7.826 -15.136 1.00 94.00 91 LEU A CA 1
ATOM 673 C C . LEU A 1 91 ? 3.698 6.655 -14.207 1.00 94.00 91 LEU A C 1
ATOM 675 O O . LEU A 1 91 ? 3.288 6.882 -13.076 1.00 94.00 91 LEU A O 1
ATOM 679 N N . LEU A 1 92 ? 3.903 5.414 -14.658 1.00 95.44 92 LEU A N 1
ATOM 680 C CA . LEU A 1 92 ? 3.547 4.241 -13.854 1.00 95.44 92 LEU A CA 1
ATOM 681 C C . LEU A 1 92 ? 4.311 4.173 -12.518 1.00 95.44 92 LEU A C 1
ATOM 683 O O . LEU A 1 92 ? 3.652 3.970 -11.502 1.00 95.44 92 LEU A O 1
ATOM 687 N N . PRO A 1 93 ? 5.640 4.410 -12.465 1.00 96.31 93 PRO A N 1
ATOM 688 C CA . PRO A 1 93 ? 6.350 4.503 -11.192 1.00 96.31 93 PRO A CA 1
ATOM 689 C C . PRO A 1 93 ? 5.758 5.538 -10.229 1.00 96.31 93 PRO A C 1
ATOM 691 O O . PRO A 1 93 ? 5.536 5.231 -9.062 1.00 96.31 93 PRO A O 1
ATOM 694 N N . SER A 1 94 ? 5.448 6.742 -10.719 1.00 96.94 94 SER A N 1
ATOM 695 C CA . SER A 1 94 ? 4.852 7.797 -9.893 1.00 96.94 94 SER A CA 1
ATOM 696 C C . SER A 1 94 ? 3.417 7.495 -9.469 1.00 96.94 94 SER A C 1
ATOM 698 O O . SER A 1 94 ? 3.044 7.849 -8.355 1.00 96.94 94 SER A O 1
ATOM 700 N N . ILE A 1 95 ? 2.619 6.826 -10.308 1.00 97.06 95 ILE A N 1
ATOM 701 C CA . ILE A 1 95 ? 1.273 6.371 -9.933 1.00 97.06 95 ILE A CA 1
ATOM 702 C C . ILE A 1 95 ? 1.368 5.370 -8.784 1.00 97.06 95 ILE A C 1
ATOM 704 O O . ILE A 1 95 ? 0.708 5.562 -7.769 1.00 97.06 95 ILE A O 1
ATOM 708 N N . LEU A 1 96 ? 2.212 4.339 -8.906 1.00 96.44 96 LEU A N 1
ATOM 709 C CA . LEU A 1 96 ? 2.354 3.340 -7.845 1.00 96.44 96 LEU A CA 1
ATOM 710 C C . LEU A 1 96 ? 2.864 3.970 -6.548 1.00 96.44 96 LEU A C 1
ATOM 712 O O . LEU A 1 96 ? 2.285 3.722 -5.500 1.00 96.44 96 LEU A O 1
ATOM 716 N N . ALA A 1 97 ? 3.860 4.857 -6.618 1.00 95.94 97 ALA A N 1
ATOM 717 C CA . ALA A 1 97 ? 4.350 5.561 -5.435 1.00 95.94 97 ALA A CA 1
ATOM 718 C C . ALA A 1 97 ? 3.281 6.451 -4.772 1.00 95.94 97 ALA A C 1
ATOM 720 O O . ALA A 1 97 ? 3.218 6.532 -3.544 1.00 95.94 97 ALA A O 1
ATOM 721 N N . ALA A 1 98 ? 2.429 7.112 -5.566 1.00 96.31 98 ALA A N 1
ATOM 722 C CA . ALA A 1 98 ? 1.312 7.896 -5.047 1.00 96.31 98 ALA A CA 1
ATOM 723 C C . ALA A 1 98 ? 0.303 7.010 -4.305 1.00 96.31 98 ALA A C 1
ATOM 725 O O . ALA A 1 98 ? -0.114 7.365 -3.205 1.00 96.31 98 ALA A O 1
ATOM 726 N N . LEU A 1 99 ? -0.045 5.848 -4.865 1.00 95.81 99 LEU A N 1
ATOM 727 C CA . LEU A 1 99 ? -0.966 4.903 -4.228 1.00 95.81 99 LEU A CA 1
ATOM 728 C C . LEU A 1 99 ? -0.371 4.297 -2.961 1.00 95.81 99 LEU A C 1
ATOM 730 O O . LEU A 1 99 ? -1.029 4.325 -1.928 1.00 95.81 99 LEU A O 1
ATOM 734 N N . GLU A 1 100 ? 0.885 3.853 -2.999 1.00 93.62 100 GLU A N 1
ATOM 735 C CA . GLU A 1 100 ? 1.608 3.369 -1.814 1.00 93.62 100 GLU A CA 1
ATOM 736 C C . GLU A 1 100 ? 1.647 4.402 -0.682 1.00 93.62 100 GLU A C 1
ATOM 738 O O . GLU A 1 100 ? 1.730 4.027 0.476 1.00 93.62 100 GLU A O 1
ATOM 743 N N . THR A 1 101 ? 1.613 5.700 -0.998 1.00 92.12 101 THR A N 1
ATOM 744 C CA . THR A 1 101 ? 1.656 6.770 0.011 1.00 92.12 101 THR A CA 1
ATOM 745 C C . THR A 1 101 ? 0.262 7.121 0.526 1.00 92.12 101 THR A C 1
ATOM 747 O O . THR A 1 101 ? 0.064 7.277 1.725 1.00 92.12 101 THR A O 1
ATOM 750 N N . LEU A 1 102 ? -0.714 7.265 -0.372 1.00 93.31 102 LEU A N 1
ATOM 751 C CA . LEU A 1 102 ? -2.065 7.699 -0.014 1.00 93.31 102 LEU A CA 1
ATOM 752 C C . LEU A 1 102 ? -2.892 6.583 0.637 1.00 93.31 102 LEU A C 1
ATOM 754 O O . LEU A 1 102 ? -3.853 6.874 1.335 1.00 93.31 102 LEU A O 1
ATOM 758 N N . SER A 1 103 ? -2.538 5.318 0.421 1.00 90.62 103 SER A N 1
ATOM 759 C CA . SER A 1 103 ? -3.324 4.178 0.900 1.00 90.62 103 SER A CA 1
ATOM 760 C C . SER A 1 103 ? -2.890 3.620 2.262 1.00 90.62 103 SER A C 1
ATOM 762 O O . SER A 1 103 ? -3.585 2.766 2.797 1.00 90.62 103 SER A O 1
ATOM 764 N N . VAL A 1 104 ? -1.792 4.117 2.853 1.00 85.25 104 VAL A N 1
ATOM 765 C CA . VAL A 1 104 ? -1.166 3.544 4.068 1.00 85.25 104 VAL A CA 1
ATOM 766 C C . VAL A 1 104 ? -2.148 3.372 5.230 1.00 85.25 104 VAL A C 1
ATOM 768 O O . VAL A 1 104 ? -2.187 2.310 5.835 1.00 85.25 104 VAL A O 1
ATOM 771 N N . CYS A 1 105 ? -2.956 4.394 5.525 1.00 82.12 105 CYS A N 1
ATOM 772 C CA . CYS A 1 105 ? -3.910 4.375 6.645 1.00 82.12 105 CYS A CA 1
ATOM 773 C C . CYS A 1 105 ? -5.301 3.827 6.263 1.00 82.12 105 CYS A C 1
ATOM 775 O O . CYS A 1 105 ? -6.221 3.857 7.082 1.00 82.12 105 CYS A O 1
ATOM 777 N N . LEU A 1 106 ? -5.473 3.410 5.007 1.00 83.56 106 LEU A N 1
ATOM 778 C CA . LEU A 1 106 ? -6.710 2.895 4.422 1.00 83.56 106 LEU A CA 1
ATOM 779 C C . LEU A 1 106 ? -6.566 1.379 4.235 1.00 83.56 106 LEU A C 1
ATOM 781 O O . LEU A 1 106 ? -6.844 0.581 5.124 1.00 83.56 106 LEU A O 1
ATOM 785 N N . GLU A 1 107 ? -6.045 1.021 3.071 1.00 83.06 107 GLU A N 1
ATOM 786 C CA . GLU A 1 107 ? -5.855 -0.318 2.562 1.00 83.06 107 GLU A CA 1
ATOM 787 C C . GLU A 1 107 ? -4.494 -0.301 1.854 1.00 83.06 107 GLU A C 1
ATOM 789 O O . GLU A 1 107 ? -4.419 0.166 0.714 1.00 83.06 107 GLU A O 1
ATOM 794 N N . PRO A 1 108 ? -3.404 -0.725 2.515 1.00 86.19 108 PRO A N 1
ATOM 795 C CA . PRO A 1 108 ? -2.067 -0.538 1.989 1.00 86.19 108 PRO A CA 1
ATOM 796 C C . PRO A 1 108 ? -1.895 -1.194 0.618 1.00 86.19 108 PRO A C 1
ATOM 798 O O . PRO A 1 108 ? -1.850 -2.417 0.466 1.00 86.19 108 PRO A O 1
ATOM 801 N N . VAL A 1 109 ? -1.761 -0.346 -0.394 1.00 90.19 109 VAL A N 1
ATOM 802 C CA . VAL A 1 109 ? -1.416 -0.732 -1.756 1.00 90.19 109 VAL A CA 1
ATOM 803 C C . VAL A 1 109 ? 0.094 -0.824 -1.863 1.00 90.19 109 VAL A C 1
ATOM 805 O O . VAL A 1 109 ? 0.805 0.136 -1.570 1.00 90.19 109 VAL A O 1
ATOM 808 N N . PHE A 1 110 ? 0.594 -1.954 -2.346 1.00 91.62 110 PHE A N 1
ATOM 809 C CA . PHE A 1 110 ? 2.024 -2.177 -2.499 1.00 91.62 110 PHE A CA 1
ATOM 810 C C . PHE A 1 110 ? 2.406 -2.226 -3.972 1.00 91.62 110 PHE A C 1
ATOM 812 O O . PHE A 1 110 ? 1.842 -2.982 -4.760 1.00 91.62 110 PHE A O 1
ATOM 819 N N . GLY A 1 111 ? 3.396 -1.425 -4.351 1.00 92.38 111 GLY A N 1
ATOM 820 C CA . GLY A 1 111 ? 4.151 -1.569 -5.588 1.00 92.38 111 GLY A CA 1
ATOM 821 C C . GLY A 1 111 ? 5.590 -2.012 -5.296 1.00 92.38 111 GLY A C 1
ATOM 822 O O . GLY A 1 111 ? 5.937 -2.338 -4.158 1.00 92.38 111 GLY A O 1
ATOM 823 N N . PRO A 1 112 ? 6.476 -2.015 -6.310 1.00 91.69 112 PRO A N 1
ATOM 824 C CA . PRO A 1 112 ? 7.852 -2.476 -6.136 1.00 91.69 112 PRO A CA 1
ATOM 825 C C . PRO A 1 112 ? 8.633 -1.740 -5.041 1.00 91.69 112 PRO A C 1
ATOM 827 O O . PRO A 1 112 ? 9.518 -2.335 -4.437 1.00 91.69 112 PRO A O 1
ATOM 830 N N . ARG A 1 113 ? 8.325 -0.465 -4.769 1.00 92.00 113 ARG A N 1
ATOM 831 C CA . ARG A 1 113 ? 9.030 0.321 -3.751 1.00 92.00 113 ARG A CA 1
ATOM 832 C C . ARG A 1 113 ? 8.626 -0.100 -2.346 1.00 92.00 113 ARG A C 1
ATOM 834 O O . ARG A 1 113 ? 9.506 -0.295 -1.519 1.00 92.00 113 ARG A O 1
ATOM 841 N N . ALA A 1 114 ? 7.332 -0.265 -2.083 1.00 91.00 114 ALA A N 1
ATOM 842 C CA . ALA A 1 114 ? 6.867 -0.757 -0.787 1.00 91.00 114 ALA A CA 1
ATOM 843 C C . ALA A 1 114 ? 7.348 -2.198 -0.524 1.00 91.00 114 ALA A C 1
ATOM 845 O O . ALA A 1 114 ? 7.805 -2.514 0.570 1.00 91.00 114 ALA A O 1
ATOM 846 N N . VAL A 1 115 ? 7.342 -3.055 -1.551 1.00 91.31 115 VAL A N 1
ATOM 847 C CA . VAL A 1 115 ? 7.824 -4.444 -1.437 1.00 91.31 115 VAL A CA 1
ATOM 848 C C . VAL A 1 115 ? 9.331 -4.514 -1.189 1.00 91.31 115 VAL A C 1
ATOM 850 O O . VAL A 1 115 ? 9.802 -5.414 -0.509 1.00 91.31 115 VAL A O 1
ATOM 853 N N . ASP A 1 116 ? 10.109 -3.574 -1.714 1.00 91.31 116 ASP A N 1
ATOM 854 C CA . ASP A 1 116 ? 11.545 -3.500 -1.442 1.00 91.31 116 ASP A CA 1
ATOM 855 C C . ASP A 1 116 ? 11.858 -3.185 0.029 1.00 91.31 116 ASP A C 1
ATOM 857 O O . ASP A 1 116 ? 12.820 -3.723 0.569 1.00 91.31 116 ASP A O 1
ATOM 861 N N . VAL A 1 117 ? 11.001 -2.415 0.707 1.00 89.12 117 VAL A N 1
ATOM 862 C CA . VAL A 1 117 ? 11.091 -2.226 2.166 1.00 89.12 117 VAL A CA 1
ATOM 863 C C . VAL A 1 117 ? 10.791 -3.539 2.901 1.00 89.12 117 VAL A C 1
ATOM 865 O O . VAL A 1 117 ? 11.522 -3.908 3.816 1.00 89.12 117 VAL A O 1
ATOM 868 N N . LEU A 1 118 ? 9.781 -4.302 2.457 1.00 88.56 118 LEU A N 1
ATOM 869 C CA . LEU A 1 118 ? 9.508 -5.633 3.020 1.00 88.56 118 LEU A CA 1
ATOM 870 C C . LEU A 1 118 ? 10.658 -6.614 2.780 1.00 88.56 118 LEU A C 1
ATOM 872 O O . LEU A 1 118 ? 10.965 -7.421 3.650 1.00 88.56 118 LEU A O 1
ATOM 876 N N . ALA A 1 119 ? 11.312 -6.549 1.620 1.00 89.19 119 ALA A N 1
ATOM 877 C CA . ALA A 1 119 ? 12.436 -7.423 1.300 1.00 89.19 119 ALA A CA 1
ATOM 878 C C . ALA A 1 119 ? 13.600 -7.225 2.281 1.00 89.19 119 ALA A C 1
ATOM 880 O O . ALA A 1 119 ? 14.258 -8.193 2.655 1.00 89.19 119 ALA A O 1
ATOM 881 N N . GLU A 1 120 ? 13.837 -5.987 2.720 1.00 87.06 120 GLU A N 1
ATOM 882 C CA . GLU A 1 120 ? 14.827 -5.679 3.752 1.00 87.06 120 GLU A CA 1
ATOM 883 C C . GLU A 1 120 ? 14.448 -6.247 5.120 1.00 87.06 120 GLU A C 1
ATOM 885 O O . GLU A 1 120 ? 15.338 -6.636 5.868 1.00 87.06 120 GLU A O 1
ATOM 890 N N . HIS A 1 121 ? 13.158 -6.358 5.430 1.00 85.31 121 HIS A N 1
ATOM 891 C CA . HIS A 1 121 ? 12.702 -6.978 6.670 1.00 85.31 121 HIS A CA 1
ATOM 892 C C . HIS A 1 121 ? 12.806 -8.505 6.643 1.00 85.31 121 HIS A C 1
ATOM 894 O O . HIS A 1 121 ? 13.404 -9.093 7.539 1.00 85.31 121 HIS A O 1
ATOM 900 N N . VAL A 1 122 ? 12.258 -9.140 5.605 1.00 86.12 122 VAL A N 1
ATOM 901 C CA . VAL A 1 122 ? 12.213 -10.607 5.486 1.00 86.12 122 VAL A CA 1
ATOM 902 C C . VAL A 1 122 ? 13.610 -11.180 5.267 1.00 86.12 122 VAL A C 1
ATOM 904 O O . VAL A 1 122 ? 14.007 -12.156 5.895 1.00 86.12 122 VAL A O 1
ATOM 907 N N . TRP A 1 123 ? 14.381 -10.578 4.363 1.00 87.56 123 TRP A N 1
ATOM 908 C CA . TRP A 1 123 ? 15.700 -11.072 3.976 1.00 87.56 123 TRP A CA 1
ATOM 909 C C . TRP A 1 123 ? 16.794 -10.160 4.499 1.00 87.56 123 TRP A C 1
ATOM 911 O O . TRP A 1 123 ? 17.750 -9.883 3.776 1.00 87.56 123 TRP A O 1
ATOM 921 N N . HIS A 1 124 ? 16.647 -9.668 5.732 1.00 85.38 124 HIS A N 1
ATOM 922 C CA . HIS A 1 124 ? 17.582 -8.720 6.325 1.00 85.38 124 HIS A CA 1
ATOM 923 C C . HIS A 1 124 ? 19.030 -9.216 6.236 1.00 85.38 124 HIS A C 1
ATOM 925 O O . HIS A 1 124 ? 19.326 -10.415 6.241 1.00 85.38 124 HIS A O 1
ATOM 931 N N . PHE A 1 125 ? 19.962 -8.270 6.153 1.00 87.81 125 PHE A N 1
ATOM 932 C CA . PHE A 1 125 ? 21.350 -8.564 5.808 1.00 87.81 125 PHE A CA 1
ATOM 933 C C . PHE A 1 125 ? 22.001 -9.622 6.717 1.00 87.81 125 PHE A C 1
ATOM 935 O O . PHE A 1 125 ? 22.667 -10.529 6.216 1.00 87.81 125 PHE A O 1
ATOM 942 N N . ASP A 1 126 ? 21.753 -9.552 8.028 1.00 88.81 126 ASP A N 1
ATOM 943 C CA . ASP A 1 126 ? 22.312 -10.503 8.995 1.00 88.81 126 ASP A CA 1
ATOM 944 C C . ASP A 1 126 ? 21.879 -11.949 8.715 1.00 88.81 126 ASP A C 1
ATOM 946 O O . ASP A 1 126 ? 22.696 -12.864 8.803 1.00 88.81 126 ASP A O 1
ATOM 950 N N . TRP A 1 127 ? 20.627 -12.168 8.299 1.00 88.81 127 TRP A N 1
ATOM 951 C CA . TRP A 1 127 ? 20.136 -13.494 7.933 1.00 88.81 127 TRP A CA 1
ATOM 952 C C . TRP A 1 127 ? 20.870 -14.016 6.698 1.00 88.81 127 TRP A C 1
ATOM 954 O O . TRP A 1 127 ? 21.390 -15.131 6.712 1.00 88.81 127 TRP A O 1
ATOM 964 N N . VAL A 1 128 ? 21.017 -13.184 5.661 1.00 90.38 128 VAL A N 1
ATOM 965 C CA . VAL A 1 128 ? 21.747 -13.554 4.435 1.00 90.38 128 VAL A CA 1
ATOM 966 C C . VAL A 1 128 ? 23.208 -13.886 4.742 1.00 90.38 128 VAL A C 1
ATOM 968 O O . VAL A 1 128 ? 23.767 -14.839 4.190 1.00 90.38 128 VAL A O 1
ATOM 971 N N . HIS A 1 129 ? 23.844 -13.110 5.624 1.00 91.69 129 HIS A N 1
ATOM 972 C CA . HIS A 1 129 ? 25.215 -13.363 6.057 1.00 91.69 129 HIS A CA 1
ATOM 973 C C . HIS A 1 129 ? 25.320 -14.693 6.803 1.00 91.69 129 HIS A C 1
ATOM 975 O O . HIS A 1 129 ? 26.187 -15.491 6.447 1.00 91.69 129 HIS A O 1
ATOM 981 N N . MET A 1 130 ? 24.418 -14.979 7.747 1.00 91.56 130 MET A N 1
ATOM 982 C CA . MET A 1 130 ? 24.380 -16.265 8.452 1.00 91.56 130 MET A CA 1
ATOM 983 C C . MET A 1 130 ? 24.191 -17.440 7.488 1.00 91.56 130 MET A C 1
ATOM 985 O O . MET A 1 130 ? 24.992 -18.371 7.516 1.00 91.56 130 MET A O 1
ATOM 989 N N . VAL A 1 131 ? 23.226 -17.365 6.565 1.00 90.69 131 VAL A N 1
ATOM 990 C CA . VAL A 1 131 ? 22.992 -18.414 5.556 1.00 90.69 131 VAL A CA 1
ATOM 991 C C . VAL A 1 131 ? 24.254 -18.675 4.731 1.00 90.69 131 VAL A C 1
ATOM 993 O O . VAL A 1 131 ? 24.631 -19.822 4.490 1.00 90.69 131 VAL A O 1
ATOM 996 N N . LEU A 1 132 ? 24.949 -17.624 4.294 1.00 91.94 132 LEU A N 1
ATOM 997 C CA . LEU A 1 132 ? 26.185 -17.770 3.526 1.00 91.94 132 LEU A CA 1
ATOM 998 C C . LEU A 1 132 ? 27.355 -18.293 4.372 1.00 91.94 132 LEU A C 1
ATOM 1000 O O . LEU A 1 132 ? 28.193 -19.031 3.846 1.00 91.94 132 LEU A O 1
ATOM 1004 N N . LEU A 1 133 ? 27.428 -17.913 5.648 1.00 92.25 133 LEU A N 1
ATOM 1005 C CA . LEU A 1 133 ? 28.459 -18.353 6.585 1.00 92.25 133 LEU A CA 1
ATOM 1006 C C . LEU A 1 133 ? 28.310 -19.844 6.908 1.00 92.25 133 LEU A C 1
ATOM 1008 O O . LEU A 1 133 ? 29.279 -20.585 6.789 1.00 92.25 133 LEU A O 1
ATOM 1012 N N . GLU A 1 134 ? 27.096 -20.300 7.223 1.00 91.69 134 GLU A N 1
ATOM 1013 C CA . GLU A 1 134 ? 26.780 -21.707 7.521 1.00 91.69 134 GLU A CA 1
ATOM 1014 C C . GLU A 1 134 ? 27.064 -22.649 6.344 1.00 91.69 134 GLU A C 1
ATOM 1016 O O . GLU A 1 134 ? 27.305 -23.840 6.531 1.00 91.69 134 GLU A O 1
ATOM 1021 N N . ASN A 1 135 ? 27.065 -22.114 5.123 1.00 89.12 135 ASN A N 1
ATOM 1022 C CA . ASN A 1 135 ? 27.365 -22.853 3.900 1.00 89.12 135 ASN A CA 1
ATOM 1023 C C . ASN A 1 135 ? 28.827 -22.691 3.428 1.00 89.12 135 ASN A C 1
ATOM 1025 O O . ASN A 1 135 ? 29.124 -22.989 2.264 1.00 89.12 135 ASN A O 1
ATOM 1029 N N . ASP A 1 136 ? 29.725 -22.180 4.282 1.00 90.00 136 ASP A N 1
ATOM 1030 C CA . ASP A 1 136 ? 31.142 -21.907 3.989 1.00 90.00 136 ASP A CA 1
ATOM 1031 C C . ASP A 1 136 ? 31.347 -21.063 2.709 1.00 90.00 136 ASP A C 1
ATOM 1033 O O . ASP A 1 136 ? 32.323 -21.217 1.964 1.00 90.00 136 ASP A O 1
ATOM 1037 N N . ARG A 1 137 ? 30.392 -20.178 2.388 1.00 89.81 137 ARG A N 1
ATOM 1038 C CA . ARG A 1 137 ? 30.417 -19.352 1.165 1.00 89.81 137 ARG A CA 1
ATOM 1039 C C . ARG A 1 137 ? 31.093 -18.005 1.371 1.00 89.81 137 ARG A C 1
ATOM 1041 O O . ARG A 1 137 ? 31.564 -17.419 0.394 1.00 89.81 137 ARG A O 1
ATOM 1048 N N . VAL A 1 138 ? 31.143 -17.516 2.606 1.00 90.19 138 VAL A N 1
ATOM 1049 C CA . VAL A 1 138 ? 31.779 -16.250 2.992 1.00 90.19 138 VAL A CA 1
ATOM 1050 C C . VAL A 1 138 ? 32.495 -16.385 4.336 1.00 90.19 138 VAL A C 1
ATOM 1052 O O . VAL A 1 138 ? 32.247 -17.311 5.098 1.00 90.19 138 VAL A O 1
ATOM 1055 N N . SER A 1 139 ? 33.401 -15.448 4.613 1.00 89.81 139 SER A N 1
ATOM 1056 C CA . SER A 1 139 ? 34.050 -15.297 5.918 1.00 89.81 139 SER A CA 1
ATOM 1057 C C . SER A 1 139 ? 33.098 -14.653 6.932 1.00 89.81 139 SER A C 1
ATOM 1059 O O . SER A 1 139 ? 32.255 -13.835 6.563 1.00 89.81 139 SER A O 1
ATOM 1061 N N . GLU A 1 140 ? 33.306 -14.931 8.219 1.00 89.19 140 GLU A N 1
ATOM 1062 C CA . GLU A 1 140 ? 32.674 -14.204 9.333 1.00 89.19 140 GLU A CA 1
ATOM 1063 C C . GLU A 1 140 ? 32.913 -12.684 9.241 1.00 89.19 140 GLU A C 1
ATOM 1065 O O . GLU A 1 140 ? 32.064 -11.890 9.618 1.00 89.19 140 GLU A O 1
ATOM 1070 N N . HIS A 1 141 ? 34.037 -12.268 8.653 1.00 91.25 141 HIS A N 1
ATOM 1071 C CA . HIS A 1 141 ? 34.429 -10.862 8.503 1.00 91.25 141 HIS A CA 1
ATOM 1072 C C . HIS A 1 141 ? 34.123 -10.300 7.104 1.00 91.25 141 HIS A C 1
ATOM 1074 O O . HIS A 1 141 ? 34.726 -9.307 6.690 1.00 91.25 141 HIS A O 1
ATOM 1080 N N . ALA A 1 142 ? 33.268 -10.969 6.324 1.00 89.88 142 ALA A N 1
ATOM 1081 C CA . ALA A 1 142 ? 32.909 -10.511 4.988 1.00 89.88 142 ALA A CA 1
ATOM 1082 C C . ALA A 1 142 ? 32.173 -9.166 5.047 1.00 89.88 142 ALA A C 1
ATOM 1084 O O . ALA A 1 142 ? 31.283 -8.953 5.866 1.00 89.88 142 ALA A O 1
ATOM 1085 N N . SER A 1 143 ? 32.532 -8.255 4.147 1.00 93.12 143 SER A N 1
ATOM 1086 C CA . SER A 1 143 ? 31.837 -6.972 4.020 1.00 93.12 143 SER A CA 1
ATOM 1087 C C . SER A 1 143 ? 30.436 -7.140 3.423 1.00 93.12 143 SER A C 1
ATOM 1089 O O . SER A 1 143 ? 30.190 -8.074 2.656 1.00 93.12 143 SER A O 1
ATOM 1091 N N . GLU A 1 144 ? 29.547 -6.168 3.655 1.00 91.25 144 GLU A N 1
ATOM 1092 C CA . GLU A 1 144 ? 28.196 -6.147 3.067 1.00 91.25 144 GLU A CA 1
ATOM 1093 C C . GLU A 1 144 ? 28.218 -6.357 1.549 1.00 91.25 144 GLU A C 1
ATOM 1095 O O . GLU A 1 144 ? 27.516 -7.191 0.976 1.00 91.25 144 GLU A O 1
ATOM 1100 N N . ARG A 1 145 ? 29.150 -5.672 0.885 1.00 92.88 145 ARG A N 1
ATOM 1101 C CA . ARG A 1 145 ? 29.360 -5.785 -0.557 1.00 92.88 145 ARG A CA 1
ATOM 1102 C C . ARG A 1 145 ? 29.765 -7.194 -1.001 1.00 92.88 145 ARG A C 1
ATOM 1104 O O . ARG A 1 145 ? 29.478 -7.571 -2.139 1.00 92.88 145 ARG A O 1
ATOM 1111 N N . GLU A 1 146 ? 30.510 -7.937 -0.192 1.00 93.19 146 GLU A N 1
ATOM 1112 C CA . GLU A 1 146 ? 30.925 -9.309 -0.508 1.00 93.19 146 GLU A CA 1
ATOM 1113 C C . GLU A 1 146 ? 29.788 -10.297 -0.297 1.00 93.19 146 GLU A C 1
ATOM 1115 O O . GLU A 1 146 ? 29.530 -11.098 -1.197 1.00 93.19 146 GLU A O 1
ATOM 1120 N N . VAL A 1 147 ? 29.073 -10.178 0.822 1.00 93.44 147 VAL A N 1
ATOM 1121 C CA . VAL A 1 147 ? 27.886 -10.983 1.137 1.00 93.44 147 VAL A CA 1
ATOM 1122 C C . VAL A 1 147 ? 26.837 -10.825 0.036 1.00 93.44 147 VAL A C 1
ATOM 1124 O O . VAL A 1 147 ? 26.453 -11.814 -0.583 1.00 93.44 147 VAL A O 1
ATOM 1127 N N . LEU A 1 148 ? 26.481 -9.593 -0.341 1.00 94.12 148 LEU A N 1
ATOM 1128 C CA . LEU A 1 148 ? 25.512 -9.335 -1.416 1.00 94.12 148 LEU A CA 1
ATOM 1129 C C . LEU A 1 148 ? 25.977 -9.845 -2.782 1.00 94.12 148 LEU A C 1
ATOM 1131 O O . LEU A 1 148 ? 25.185 -10.352 -3.575 1.00 94.12 148 LEU A O 1
ATOM 1135 N N . ARG A 1 149 ? 27.271 -9.708 -3.096 1.00 94.44 149 ARG A N 1
ATOM 1136 C CA . ARG A 1 149 ? 27.826 -10.232 -4.354 1.00 94.44 149 ARG A CA 1
ATOM 1137 C C . ARG A 1 149 ? 27.721 -11.751 -4.402 1.00 94.44 149 ARG A C 1
ATOM 1139 O O . ARG A 1 149 ? 27.444 -12.298 -5.468 1.00 94.44 149 ARG A O 1
ATOM 1146 N N . MET A 1 150 ? 27.972 -12.416 -3.277 1.00 94.69 150 MET A N 1
ATOM 1147 C CA . MET A 1 150 ? 27.867 -13.864 -3.185 1.00 94.69 150 MET A CA 1
ATOM 1148 C C . MET A 1 150 ? 26.408 -14.318 -3.242 1.00 94.69 150 MET A C 1
ATOM 1150 O O . MET A 1 150 ? 26.110 -15.208 -4.032 1.00 94.69 150 MET A O 1
ATOM 1154 N N . ALA A 1 151 ? 25.504 -13.658 -2.512 1.00 93.44 151 ALA A N 1
ATOM 1155 C CA . ALA A 1 151 ? 24.069 -13.939 -2.544 1.00 93.44 151 ALA A CA 1
ATOM 1156 C C . ALA A 1 151 ? 23.519 -13.876 -3.977 1.00 93.44 151 ALA A C 1
ATOM 1158 O O . ALA A 1 151 ? 22.975 -14.860 -4.466 1.00 93.44 151 ALA A O 1
ATOM 1159 N N . ARG A 1 152 ? 23.801 -12.788 -4.710 1.00 93.56 152 ARG A N 1
ATOM 1160 C CA . ARG A 1 152 ? 23.428 -12.638 -6.130 1.00 93.56 152 ARG A CA 1
ATOM 1161 C C . ARG A 1 152 ? 23.982 -13.747 -7.019 1.00 93.56 152 ARG A C 1
ATOM 1163 O O . ARG A 1 152 ? 23.291 -14.239 -7.901 1.00 93.56 152 ARG A O 1
ATOM 1170 N N . ARG A 1 153 ? 25.247 -14.129 -6.816 1.00 93.50 153 ARG A N 1
ATOM 1171 C CA . ARG A 1 153 ? 25.901 -15.182 -7.608 1.00 93.50 153 ARG A CA 1
ATOM 1172 C C . ARG A 1 153 ? 25.276 -16.556 -7.366 1.00 93.50 153 ARG A C 1
ATOM 1174 O O . ARG A 1 153 ? 25.304 -17.389 -8.267 1.00 93.50 153 ARG A O 1
ATOM 1181 N N . LEU A 1 154 ? 24.805 -16.796 -6.149 1.00 92.31 154 LEU A N 1
ATOM 1182 C CA . LEU A 1 154 ? 24.201 -18.054 -5.723 1.00 92.31 154 LEU A CA 1
ATOM 1183 C C . LEU A 1 154 ? 22.669 -18.033 -5.808 1.00 92.31 154 LEU A C 1
ATOM 1185 O O . LEU A 1 154 ? 22.050 -19.010 -5.407 1.00 92.31 154 LEU A O 1
ATOM 1189 N N . GLU A 1 155 ? 22.082 -16.947 -6.323 1.00 89.00 155 GLU A N 1
ATOM 1190 C CA . GLU A 1 155 ? 20.631 -16.732 -6.432 1.00 89.00 155 GLU A CA 1
ATOM 1191 C C . GLU A 1 155 ? 19.878 -16.824 -5.088 1.00 89.00 155 GLU A C 1
ATOM 1193 O O . GLU A 1 155 ? 18.675 -17.078 -5.057 1.00 89.00 155 GLU A O 1
ATOM 1198 N N . ILE A 1 156 ? 20.578 -16.555 -3.981 1.00 90.31 156 ILE A N 1
ATOM 1199 C CA . ILE A 1 156 ? 20.011 -16.521 -2.627 1.00 90.31 156 ILE A CA 1
ATOM 1200 C C . ILE A 1 156 ? 19.182 -15.242 -2.454 1.00 90.31 156 ILE A C 1
ATOM 1202 O O . ILE A 1 156 ? 19.541 -14.176 -2.963 1.00 90.31 156 ILE A O 1
ATOM 1206 N N . GLU A 1 157 ? 18.061 -15.347 -1.751 1.00 90.06 157 GLU A N 1
ATOM 1207 C CA . GLU A 1 157 ? 17.207 -14.233 -1.348 1.00 90.06 157 GLU A CA 1
ATOM 1208 C C . GLU A 1 157 ? 17.981 -13.173 -0.543 1.00 90.06 157 GLU A C 1
ATOM 1210 O O . GLU A 1 157 ? 18.835 -13.493 0.281 1.00 90.06 157 GLU A O 1
ATOM 1215 N N . HIS A 1 158 ? 17.734 -11.888 -0.814 1.00 92.12 158 HIS A N 1
ATOM 1216 C CA . HIS A 1 158 ? 18.464 -10.783 -0.183 1.00 92.12 158 HIS A CA 1
ATOM 1217 C C . HIS A 1 158 ? 17.681 -9.460 -0.265 1.00 92.12 158 HIS A C 1
ATOM 1219 O O . HIS A 1 158 ? 16.855 -9.316 -1.176 1.00 92.12 158 HIS A O 1
ATOM 1225 N N . PRO A 1 159 ? 18.002 -8.435 0.557 1.00 90.81 159 PRO A N 1
ATOM 1226 C CA . PRO A 1 159 ? 17.212 -7.200 0.661 1.00 90.81 159 PRO A CA 1
ATOM 1227 C C . PRO A 1 159 ? 16.985 -6.510 -0.685 1.00 90.81 159 PRO A C 1
ATOM 1229 O O . PRO A 1 159 ? 15.891 -6.093 -1.029 1.00 90.81 159 PRO A O 1
ATOM 1232 N N . TYR A 1 160 ? 18.025 -6.464 -1.521 1.00 91.94 160 TYR A N 1
ATOM 1233 C CA . TYR A 1 160 ? 17.983 -5.730 -2.788 1.00 91.94 160 TYR A CA 1
ATOM 1234 C C . TYR A 1 160 ? 17.398 -6.513 -3.979 1.00 91.94 160 TYR A C 1
ATOM 1236 O O . TYR A 1 160 ? 17.527 -6.070 -5.120 1.00 91.94 160 TYR A O 1
ATOM 1244 N N . ARG A 1 161 ? 16.784 -7.688 -3.773 1.00 89.81 161 ARG A N 1
ATOM 1245 C CA . ARG A 1 161 ? 16.333 -8.568 -4.877 1.00 89.81 161 ARG A CA 1
ATOM 1246 C C . ARG A 1 161 ? 15.228 -7.916 -5.714 1.00 89.81 161 ARG A C 1
ATOM 1248 O O . ARG A 1 161 ? 15.181 -8.087 -6.935 1.00 89.81 161 ARG A O 1
ATOM 1255 N N . VAL A 1 162 ? 14.377 -7.105 -5.086 1.00 91.06 162 VAL A N 1
ATOM 1256 C CA . VAL A 1 162 ? 13.341 -6.327 -5.782 1.00 91.06 162 VAL A CA 1
ATOM 1257 C C . VAL A 1 162 ? 13.986 -5.224 -6.629 1.00 91.06 162 VAL A C 1
ATOM 1259 O O . VAL A 1 162 ? 13.714 -5.149 -7.831 1.00 91.06 162 VAL A O 1
ATOM 1262 N N . ARG A 1 163 ? 14.919 -4.446 -6.058 1.00 91.19 163 ARG A N 1
ATOM 1263 C CA . ARG A 1 163 ? 15.724 -3.437 -6.781 1.00 91.19 163 ARG A CA 1
ATOM 1264 C C . ARG A 1 163 ? 16.495 -3.992 -7.968 1.00 91.19 163 ARG A C 1
ATOM 1266 O O . ARG A 1 163 ? 16.521 -3.361 -9.019 1.00 91.19 163 ARG A O 1
ATOM 1273 N N . ASP A 1 164 ? 17.083 -5.173 -7.833 1.00 90.44 164 ASP A N 1
ATOM 1274 C CA . ASP A 1 164 ? 17.891 -5.780 -8.895 1.00 90.44 164 ASP A CA 1
ATOM 1275 C C . ASP A 1 164 ? 17.051 -6.226 -10.107 1.00 90.44 164 ASP A C 1
ATOM 1277 O O . ASP A 1 164 ? 17.583 -6.409 -11.203 1.00 90.44 164 ASP A O 1
ATOM 1281 N N . THR A 1 165 ? 15.735 -6.383 -9.931 1.00 88.56 165 THR A N 1
ATOM 1282 C CA . THR A 1 165 ? 14.813 -6.913 -10.950 1.00 88.56 165 THR A CA 1
ATOM 1283 C C . THR A 1 165 ? 13.882 -5.859 -11.555 1.00 88.56 165 THR A C 1
ATOM 1285 O O . THR A 1 165 ? 13.165 -6.162 -12.511 1.00 88.56 165 THR A O 1
ATOM 1288 N N . HIS A 1 166 ? 13.907 -4.620 -11.054 1.00 90.50 166 HIS A N 1
ATOM 1289 C CA . HIS A 1 166 ? 13.011 -3.540 -11.476 1.00 90.50 166 HIS A CA 1
ATOM 1290 C C . HIS A 1 166 ? 13.787 -2.275 -11.884 1.00 90.50 166 HIS A C 1
ATOM 1292 O O . HIS A 1 166 ? 14.869 -2.005 -11.366 1.00 90.50 166 HIS A O 1
ATOM 1298 N N . PRO A 1 167 ? 13.252 -1.445 -12.802 1.00 91.50 167 PRO A N 1
ATOM 1299 C CA . PRO A 1 167 ? 13.872 -0.166 -13.141 1.00 91.50 167 PRO A CA 1
ATOM 1300 C C . PRO A 1 167 ? 13.979 0.776 -11.935 1.00 91.50 167 PRO A C 1
ATOM 1302 O O . PRO A 1 167 ? 13.028 0.912 -11.167 1.00 91.50 167 PRO A O 1
ATOM 1305 N N . TRP A 1 168 ? 15.086 1.522 -11.842 1.00 92.81 168 TRP A N 1
ATOM 1306 C CA . TRP A 1 168 ? 15.352 2.443 -10.724 1.00 92.81 168 TRP A CA 1
ATOM 1307 C C . TRP A 1 168 ? 14.233 3.468 -10.464 1.00 92.81 168 TRP A C 1
ATOM 1309 O O . TRP A 1 168 ? 13.993 3.849 -9.323 1.00 92.81 168 TRP A O 1
ATOM 1319 N N . LEU A 1 169 ? 13.505 3.877 -11.510 1.00 94.12 169 LEU A N 1
ATOM 1320 C CA . LEU A 1 169 ? 12.408 4.846 -11.405 1.00 94.12 169 LEU A CA 1
ATOM 1321 C C . LEU A 1 169 ? 11.290 4.418 -10.444 1.00 94.12 169 LEU A C 1
ATOM 1323 O O . LEU A 1 169 ? 10.599 5.291 -9.935 1.00 94.12 169 LEU A O 1
ATOM 1327 N N . TYR A 1 170 ? 11.107 3.119 -10.183 1.00 94.19 170 TYR A N 1
ATOM 1328 C CA . TYR A 1 170 ? 10.126 2.652 -9.196 1.00 94.19 170 TYR A CA 1
ATOM 1329 C C . TYR A 1 170 ? 10.547 2.957 -7.759 1.00 94.19 170 TYR A C 1
ATOM 1331 O O . TYR A 1 170 ? 9.686 3.209 -6.930 1.00 94.19 170 TYR A O 1
ATOM 1339 N N . PHE A 1 171 ? 11.847 3.008 -7.474 1.00 93.56 171 PHE A N 1
ATOM 1340 C CA . PHE A 1 171 ? 12.380 3.283 -6.134 1.00 93.56 171 PHE A CA 1
ATOM 1341 C C . PHE A 1 171 ? 12.646 4.773 -5.905 1.00 93.56 171 PHE A C 1
ATOM 1343 O O . PHE A 1 171 ? 12.645 5.240 -4.770 1.00 93.56 171 PHE A O 1
ATOM 1350 N N . ALA A 1 172 ? 12.838 5.525 -6.989 1.00 93.00 172 ALA A N 1
ATOM 1351 C CA . ALA A 1 172 ? 12.993 6.973 -6.989 1.00 93.00 172 ALA A CA 1
ATOM 1352 C C . ALA A 1 172 ? 11.986 7.606 -7.972 1.00 93.00 172 ALA A C 1
ATOM 1354 O O . ALA A 1 172 ? 12.378 7.997 -9.081 1.00 93.00 172 ALA A O 1
ATOM 1355 N N . PRO A 1 173 ? 10.689 7.667 -7.605 1.00 90.88 173 PRO A N 1
ATOM 1356 C CA . PRO A 1 173 ? 9.644 8.181 -8.480 1.00 90.88 173 PRO A CA 1
ATOM 1357 C C . PRO A 1 173 ? 9.910 9.658 -8.821 1.00 90.88 173 PRO A C 1
ATOM 1359 O O . PRO A 1 173 ? 10.122 10.475 -7.926 1.00 90.88 173 PRO A O 1
ATOM 1362 N N . PRO A 1 174 ? 9.913 10.027 -10.112 1.00 91.50 174 PRO A N 1
ATOM 1363 C CA . PRO A 1 174 ? 10.338 11.357 -10.558 1.00 91.50 174 PRO A CA 1
ATOM 1364 C C . PRO A 1 174 ? 9.262 12.445 -10.415 1.00 91.50 174 PRO A C 1
ATOM 1366 O O . PRO A 1 174 ? 9.588 13.627 -10.496 1.00 91.50 174 PRO A O 1
ATOM 1369 N N . LEU A 1 175 ? 7.990 12.067 -10.263 1.00 95.38 175 LEU A N 1
ATOM 1370 C CA . LEU A 1 175 ? 6.873 12.983 -10.024 1.00 95.38 175 LEU A CA 1
ATOM 1371 C C . LEU A 1 175 ? 6.265 12.693 -8.654 1.00 95.38 175 LEU A C 1
ATOM 1373 O O . LEU A 1 175 ? 5.951 11.535 -8.365 1.00 95.38 175 LEU A O 1
ATOM 1377 N N . ASP A 1 176 ? 6.056 13.746 -7.865 1.00 95.50 176 ASP A N 1
ATOM 1378 C CA . ASP A 1 176 ? 5.166 13.701 -6.707 1.00 95.50 176 ASP A CA 1
ATOM 1379 C C . ASP A 1 176 ? 3.688 13.637 -7.144 1.00 95.50 176 ASP A C 1
ATOM 1381 O O . ASP A 1 176 ? 3.363 13.728 -8.332 1.00 95.50 176 ASP A O 1
ATOM 1385 N N . VAL A 1 177 ? 2.780 13.485 -6.176 1.00 94.69 177 VAL A N 1
ATOM 1386 C CA . VAL A 1 177 ? 1.335 13.347 -6.426 1.00 94.69 177 VAL A CA 1
ATOM 1387 C C . VAL A 1 177 ? 0.773 14.533 -7.224 1.00 94.69 177 VAL A C 1
ATOM 1389 O O . VAL A 1 177 ? 0.019 14.339 -8.177 1.00 94.69 177 VAL A O 1
ATOM 1392 N N . ASN A 1 178 ? 1.168 15.766 -6.900 1.00 95.69 178 ASN A N 1
ATOM 1393 C CA . ASN A 1 178 ? 0.627 16.971 -7.535 1.00 95.69 178 ASN A CA 1
ATOM 1394 C C . ASN A 1 178 ? 1.162 17.152 -8.964 1.00 95.69 178 ASN A C 1
ATOM 1396 O O . ASN A 1 178 ? 0.417 17.512 -9.884 1.00 95.69 178 ASN A O 1
ATOM 1400 N N . ALA A 1 179 ? 2.451 16.881 -9.168 1.00 95.31 179 ALA A N 1
ATOM 1401 C CA . ALA A 1 179 ? 3.091 16.885 -10.474 1.00 95.31 179 ALA A CA 1
ATOM 1402 C C . ALA A 1 179 ? 2.523 15.778 -11.373 1.00 95.31 179 ALA A C 1
ATOM 1404 O O . ALA A 1 179 ? 2.277 16.023 -12.555 1.00 95.31 179 ALA A O 1
ATOM 1405 N N . LEU A 1 180 ? 2.249 14.593 -10.815 1.00 95.38 180 LEU A N 1
ATOM 1406 C CA . LEU A 1 180 ? 1.580 13.491 -11.505 1.00 95.38 180 LEU A CA 1
ATOM 1407 C C . LEU A 1 180 ? 0.175 13.890 -11.967 1.00 95.38 180 LEU A C 1
ATOM 1409 O O . LEU A 1 180 ? -0.135 13.751 -13.148 1.00 95.38 180 LEU A O 1
ATOM 1413 N N . ILE A 1 181 ? -0.649 14.431 -11.067 1.00 95.06 181 ILE A N 1
ATOM 1414 C CA . ILE A 1 181 ? -1.998 14.919 -11.386 1.00 95.06 181 ILE A CA 1
ATOM 1415 C C . ILE A 1 181 ? -1.938 15.960 -12.512 1.00 95.06 181 ILE A C 1
ATOM 1417 O O . ILE A 1 181 ? -2.657 15.855 -13.503 1.00 95.06 181 ILE A O 1
ATOM 1421 N N . THR A 1 182 ? -1.027 16.931 -12.401 1.00 93.31 182 THR A N 1
ATOM 1422 C CA . THR A 1 182 ? -0.827 17.967 -13.428 1.00 93.31 182 THR A CA 1
ATOM 1423 C C . THR A 1 182 ? -0.426 17.365 -14.773 1.00 93.31 182 THR A C 1
ATOM 1425 O O . THR A 1 182 ? -0.841 17.862 -15.817 1.00 93.31 182 THR A O 1
ATOM 1428 N N . GLN A 1 183 ? 0.397 16.316 -14.769 1.00 91.19 183 GLN A N 1
ATOM 1429 C CA . GLN A 1 183 ? 0.845 15.632 -15.979 1.00 91.19 183 GLN A CA 1
ATOM 1430 C C . GLN A 1 183 ? -0.291 14.843 -16.648 1.00 91.19 183 GLN A C 1
ATOM 1432 O O . GLN A 1 183 ? -0.390 14.872 -17.874 1.00 91.19 183 GLN A O 1
ATOM 1437 N N . LEU A 1 184 ? -1.142 14.165 -15.870 1.00 91.19 184 LEU A N 1
ATOM 1438 C CA . LEU A 1 184 ? -2.291 13.392 -16.366 1.00 91.19 184 LEU A CA 1
ATOM 1439 C C . LEU A 1 184 ? -3.388 14.283 -16.977 1.00 91.19 184 LEU A C 1
ATOM 1441 O O . LEU A 1 184 ? -4.058 13.879 -17.927 1.00 91.19 184 LEU A O 1
ATOM 1445 N N . ASP A 1 185 ? -3.526 15.510 -16.478 1.00 89.44 185 ASP A N 1
ATOM 1446 C CA . ASP A 1 185 ? -4.488 16.505 -16.965 1.00 89.44 185 ASP A CA 1
ATOM 1447 C C . ASP A 1 185 ? -4.111 17.159 -18.299 1.00 89.44 185 ASP A C 1
ATOM 1449 O O . ASP A 1 185 ? -4.939 17.833 -18.921 1.00 89.44 185 ASP A O 1
ATOM 1453 N N . ARG A 1 186 ? -2.860 17.013 -18.755 1.00 84.81 186 ARG A N 1
ATOM 1454 C CA . ARG A 1 186 ? -2.423 17.695 -19.976 1.00 84.81 186 ARG A CA 1
ATOM 1455 C C . ARG A 1 186 ? -3.200 17.154 -21.185 1.00 84.81 186 ARG A C 1
ATOM 1457 O O . ARG A 1 186 ? -3.186 15.949 -21.434 1.00 84.81 186 ARG A O 1
ATOM 1464 N N . PRO A 1 187 ? -3.821 18.031 -21.996 1.00 65.44 187 PRO A N 1
ATOM 1465 C CA . PRO A 1 187 ? -4.610 17.638 -23.165 1.00 65.44 187 PRO A CA 1
ATOM 1466 C C . PRO A 1 187 ? -3.743 17.305 -24.391 1.00 65.44 187 PRO A C 1
ATOM 1468 O O . PRO A 1 187 ? -4.255 17.209 -25.508 1.00 65.44 187 PRO A O 1
ATOM 1471 N N . GLU A 1 188 ? -2.421 17.213 -24.224 1.00 64.88 188 GLU A N 1
ATOM 1472 C CA . GLU A 1 188 ? -1.507 16.890 -25.317 1.00 64.88 188 GLU A CA 1
ATOM 1473 C C . GLU A 1 188 ? -1.896 15.535 -25.921 1.00 64.88 188 GLU A C 1
ATOM 1475 O O . GLU A 1 188 ? -2.382 14.656 -25.219 1.00 64.88 188 GLU A O 1
ATOM 1480 N N . ARG A 1 189 ? -1.729 15.368 -27.241 1.00 53.28 189 ARG A N 1
ATOM 1481 C CA . ARG A 1 189 ? -2.055 14.116 -27.943 1.00 53.28 189 ARG A CA 1
ATOM 1482 C C . ARG A 1 189 ? -1.074 13.029 -27.524 1.00 53.28 189 ARG A C 1
ATOM 1484 O O . ARG A 1 189 ? -0.105 12.758 -28.236 1.00 53.28 189 ARG A O 1
ATOM 1491 N N . VAL A 1 190 ? -1.296 12.448 -26.356 1.00 61.62 190 VAL A N 1
ATOM 1492 C CA . VAL A 1 190 ? -0.454 11.382 -25.845 1.00 61.62 190 VAL A CA 1
ATOM 1493 C C . VAL A 1 190 ? -0.980 10.049 -26.370 1.00 61.62 190 VAL A C 1
ATOM 1495 O O . VAL A 1 190 ? -2.140 9.892 -26.747 1.00 61.62 190 VAL A O 1
ATOM 1498 N N . HIS A 1 191 ? -0.065 9.095 -26.479 1.00 71.12 191 HIS A N 1
ATOM 1499 C CA . HIS A 1 191 ? -0.326 7.692 -26.770 1.00 71.12 191 HIS A CA 1
ATOM 1500 C C . HIS A 1 191 ? -1.618 7.189 -26.088 1.00 71.12 191 HIS A C 1
ATOM 1502 O O . HIS A 1 191 ? -1.867 7.531 -24.936 1.00 71.12 191 HIS A O 1
ATOM 1508 N N . SER A 1 192 ? -2.410 6.336 -26.750 1.00 78.81 192 SER A N 1
ATOM 1509 C CA . SER A 1 192 ? -3.728 5.877 -26.258 1.00 78.81 192 SER A CA 1
ATOM 1510 C C . SER A 1 192 ? -3.712 5.314 -24.829 1.00 78.81 192 SER A C 1
ATOM 1512 O O . SER A 1 192 ? -4.651 5.531 -24.072 1.00 78.81 192 SER A O 1
ATOM 1514 N N . CYS A 1 193 ? -2.629 4.637 -24.433 1.00 78.00 193 CYS A N 1
ATOM 1515 C CA . CYS A 1 193 ? -2.448 4.159 -23.056 1.00 78.00 193 CYS A CA 1
ATOM 1516 C C . CYS A 1 193 ? -2.399 5.294 -22.005 1.00 78.00 193 CYS A C 1
ATOM 1518 O O . CYS A 1 193 ? -2.799 5.068 -20.873 1.00 78.00 193 CYS A O 1
ATOM 1520 N N . VAL A 1 194 ? -1.937 6.504 -22.343 1.00 80.81 194 VAL A N 1
ATOM 1521 C CA . VAL A 1 194 ? -1.951 7.658 -21.419 1.00 80.81 194 VAL A CA 1
ATOM 1522 C C . VAL A 1 194 ? -3.341 8.285 -21.344 1.00 80.81 194 VAL A C 1
ATOM 1524 O O . VAL A 1 194 ? -3.778 8.658 -20.262 1.00 80.81 194 VAL A O 1
ATOM 1527 N N . GLU A 1 195 ? -4.075 8.324 -22.457 1.00 86.50 195 GLU A N 1
ATOM 1528 C CA . GLU A 1 195 ? -5.479 8.761 -22.460 1.00 86.50 195 GLU A CA 1
ATOM 1529 C C . GLU A 1 195 ? -6.342 7.897 -21.531 1.00 86.50 195 GLU A C 1
ATOM 1531 O O . GLU A 1 195 ? -7.161 8.426 -20.783 1.00 86.50 195 GLU A O 1
ATOM 1536 N N . ALA A 1 196 ? -6.111 6.579 -21.521 1.00 89.50 196 ALA A N 1
ATOM 1537 C CA . ALA A 1 196 ? -6.804 5.648 -20.629 1.00 89.50 196 ALA A CA 1
ATOM 1538 C C . ALA A 1 196 ? -6.521 5.906 -19.136 1.00 89.50 196 ALA A C 1
ATOM 1540 O O . ALA A 1 196 ? -7.338 5.547 -18.295 1.00 89.50 196 ALA A O 1
ATOM 1541 N N . LEU A 1 197 ? -5.398 6.553 -18.804 1.00 93.00 197 LEU A N 1
ATOM 1542 C CA . LEU A 1 197 ? -5.030 6.909 -17.430 1.00 93.00 197 LEU A CA 1
ATOM 1543 C C . LEU A 1 197 ? -5.553 8.282 -17.000 1.00 93.00 197 LEU A C 1
ATOM 1545 O O . LEU A 1 197 ? -5.486 8.598 -15.816 1.00 93.00 197 LEU A O 1
ATOM 1549 N N . ARG A 1 198 ? -6.088 9.102 -17.914 1.00 91.31 198 ARG A N 1
ATOM 1550 C CA . ARG A 1 198 ? -6.590 10.448 -17.588 1.00 91.31 198 ARG A CA 1
ATOM 1551 C C . ARG A 1 198 ? -7.597 10.469 -16.425 1.00 91.31 198 ARG A C 1
ATOM 1553 O O . ARG A 1 198 ? -7.475 11.372 -15.599 1.00 91.31 198 ARG A O 1
ATOM 1560 N N . PRO A 1 199 ? -8.538 9.508 -16.287 1.00 94.94 199 PRO A N 1
ATOM 1561 C CA . PRO A 1 199 ? -9.455 9.485 -15.145 1.00 94.94 199 PRO A CA 1
ATOM 1562 C C . PRO A 1 199 ? -8.752 9.443 -13.779 1.00 94.94 199 PRO A C 1
ATOM 1564 O O . PRO A 1 199 ? -9.308 9.933 -12.799 1.00 94.94 199 PRO A O 1
ATOM 1567 N N . LEU A 1 200 ? -7.514 8.931 -13.709 1.00 96.19 200 LEU A N 1
ATOM 1568 C CA . LEU A 1 200 ? -6.745 8.890 -12.463 1.00 96.19 200 LEU A CA 1
ATOM 1569 C C . LEU A 1 200 ? -6.454 10.279 -11.894 1.00 96.19 200 LEU A C 1
ATOM 1571 O O . LEU A 1 200 ? -6.258 10.384 -10.691 1.00 96.19 200 LEU A O 1
ATOM 1575 N N . ALA A 1 201 ? -6.417 11.339 -12.706 1.00 95.75 201 ALA A N 1
ATOM 1576 C CA . ALA A 1 201 ? -6.114 12.675 -12.200 1.00 95.75 201 ALA A CA 1
ATOM 1577 C C . ALA A 1 201 ? -7.136 13.135 -11.148 1.00 95.75 201 ALA A C 1
ATOM 1579 O O . ALA A 1 201 ? -6.740 13.578 -10.072 1.00 95.75 201 ALA A O 1
ATOM 1580 N N . GLU A 1 202 ? -8.437 12.991 -11.429 1.00 97.25 202 GLU A N 1
ATOM 1581 C CA . GLU A 1 202 ? -9.476 13.361 -10.460 1.00 97.25 202 GLU A CA 1
ATOM 1582 C C . GLU A 1 202 ? -9.561 12.348 -9.320 1.00 97.25 202 GLU A C 1
ATOM 1584 O O . GLU A 1 202 ? -9.628 12.752 -8.164 1.00 97.25 202 GLU A O 1
ATOM 1589 N N . LEU A 1 203 ? -9.437 11.048 -9.612 1.00 97.88 203 LEU A N 1
ATOM 1590 C CA . LEU A 1 203 ? -9.454 10.014 -8.572 1.00 97.88 203 LEU A CA 1
ATOM 1591 C C . LEU A 1 203 ? -8.319 10.195 -7.552 1.00 97.88 203 LEU A C 1
ATOM 1593 O O . LEU A 1 203 ? -8.543 10.046 -6.356 1.00 97.88 203 LEU A O 1
ATOM 1597 N N . LEU A 1 204 ? -7.114 10.567 -7.996 1.00 97.19 204 LEU A N 1
ATOM 1598 C CA . LEU A 1 204 ? -5.985 10.853 -7.106 1.00 97.19 204 LEU A CA 1
ATOM 1599 C C . LEU A 1 204 ? -6.200 12.137 -6.294 1.00 97.19 204 LEU A C 1
ATOM 1601 O O . LEU A 1 204 ? -5.800 12.181 -5.131 1.00 97.19 204 LEU A O 1
ATOM 1605 N N . ARG A 1 205 ? -6.849 13.168 -6.859 1.00 97.31 205 ARG A N 1
ATOM 1606 C CA . ARG A 1 205 ? -7.245 14.364 -6.090 1.00 97.31 205 ARG A CA 1
ATOM 1607 C C . ARG A 1 205 ? -8.259 14.019 -5.017 1.00 97.31 205 ARG A C 1
ATOM 1609 O O . ARG A 1 205 ? -8.111 14.462 -3.883 1.00 97.31 205 ARG A O 1
ATOM 1616 N N . ASP A 1 206 ? -9.283 13.256 -5.372 1.00 97.19 206 ASP A N 1
ATOM 1617 C CA . ASP A 1 206 ? -10.323 12.849 -4.435 1.00 97.19 206 ASP A CA 1
ATOM 1618 C C . ASP A 1 206 ? -9.757 11.942 -3.349 1.00 97.19 206 ASP A C 1
ATOM 1620 O O . ASP A 1 206 ? -10.071 12.142 -2.178 1.00 97.19 206 ASP A O 1
ATOM 1624 N N . LEU A 1 207 ? -8.839 11.037 -3.698 1.00 96.31 207 LEU A N 1
ATOM 1625 C CA . LEU A 1 207 ? -8.127 10.219 -2.723 1.00 96.31 207 LEU A CA 1
ATOM 1626 C C . LEU A 1 207 ? -7.277 11.089 -1.790 1.00 96.31 207 LEU A C 1
ATOM 1628 O O . LEU A 1 207 ? -7.357 10.932 -0.578 1.00 96.31 207 LEU A O 1
ATOM 1632 N N . GLN A 1 208 ? -6.533 12.066 -2.315 1.00 95.75 208 GLN A N 1
ATOM 1633 C CA . GLN A 1 208 ? -5.759 13.004 -1.493 1.00 95.75 208 GLN A CA 1
ATOM 1634 C C . GLN A 1 208 ? -6.656 13.820 -0.545 1.00 95.75 208 GLN A C 1
ATOM 1636 O O . GLN A 1 208 ? -6.326 13.974 0.630 1.00 95.75 208 GLN A O 1
ATOM 1641 N N . ARG A 1 209 ? -7.803 14.320 -1.025 1.00 95.38 209 ARG A N 1
ATOM 1642 C CA . ARG A 1 209 ? -8.797 15.037 -0.202 1.00 95.38 209 ARG A CA 1
ATOM 1643 C C . ARG A 1 209 ? -9.428 14.135 0.854 1.00 95.38 209 ARG A C 1
ATOM 1645 O O . ARG A 1 209 ? -9.755 14.618 1.932 1.00 95.38 209 ARG A O 1
ATOM 1652 N N . CYS A 1 210 ? -9.650 12.867 0.529 1.00 94.56 210 CYS A N 1
ATOM 1653 C CA . CYS A 1 210 ? -10.220 11.872 1.427 1.00 94.56 210 CYS A CA 1
ATOM 1654 C C . CYS A 1 210 ? -9.235 11.532 2.551 1.00 94.56 210 CYS A C 1
ATOM 1656 O O . CYS A 1 210 ? -9.577 11.662 3.720 1.00 94.56 210 CYS A O 1
ATOM 1658 N N . VAL A 1 211 ? -7.983 11.223 2.208 1.00 92.38 211 VAL A N 1
ATOM 1659 C CA . VAL A 1 211 ? -6.915 10.921 3.175 1.00 92.38 211 VAL A CA 1
ATOM 1660 C C . VAL A 1 211 ? -6.631 12.115 4.086 1.00 92.38 211 VAL A C 1
ATOM 1662 O O . VAL A 1 211 ? -6.421 11.939 5.278 1.00 92.38 211 VAL A O 1
ATOM 1665 N N . ALA A 1 212 ? -6.707 13.346 3.574 1.00 93.12 212 ALA A N 1
ATOM 1666 C CA . ALA A 1 212 ? -6.552 14.553 4.390 1.00 93.12 212 ALA A CA 1
ATOM 1667 C C . ALA A 1 212 ? -7.660 14.754 5.448 1.00 93.12 212 ALA A C 1
ATOM 1669 O O . ALA A 1 212 ? -7.517 15.618 6.310 1.00 93.12 212 ALA A O 1
ATOM 1670 N N . GLN A 1 213 ? -8.767 14.003 5.383 1.00 92.25 213 GLN A N 1
ATOM 1671 C CA . GLN A 1 213 ? -9.824 14.020 6.403 1.00 92.25 213 GLN A CA 1
ATOM 1672 C C . GLN A 1 213 ? -9.564 13.028 7.539 1.00 92.25 213 GLN A C 1
ATOM 1674 O O . GLN A 1 213 ? -10.281 13.066 8.538 1.00 92.25 213 GLN A O 1
ATOM 1679 N N . PHE A 1 214 ? -8.581 12.135 7.394 1.00 91.50 214 PHE A N 1
ATOM 1680 C CA . PHE A 1 214 ? -8.295 11.128 8.407 1.00 91.50 214 PHE A CA 1
ATOM 1681 C C . PHE A 1 214 ? -7.888 11.815 9.710 1.00 91.50 214 PHE A C 1
ATOM 1683 O O . PHE A 1 214 ? -7.120 12.780 9.676 1.00 91.50 214 PHE A O 1
ATOM 1690 N N . PRO A 1 215 ? -8.398 11.350 10.864 1.00 92.19 215 PRO A N 1
ATOM 1691 C CA . PRO A 1 215 ? -7.963 11.903 12.131 1.00 92.19 215 PRO A CA 1
ATOM 1692 C C . PRO A 1 215 ? -6.470 11.620 12.319 1.00 92.19 215 PRO A C 1
ATOM 1694 O O . PRO A 1 215 ? -6.005 10.510 12.070 1.00 92.19 215 PRO A O 1
ATOM 1697 N N . GLU A 1 216 ? -5.725 12.624 12.775 1.00 90.38 216 GLU A N 1
ATOM 1698 C CA . GLU A 1 216 ? -4.326 12.436 13.160 1.00 90.38 216 GLU A CA 1
ATOM 1699 C C . GLU A 1 216 ? -4.250 11.436 14.315 1.00 90.38 216 GLU A C 1
ATOM 1701 O O . GLU A 1 216 ? -5.048 11.521 15.254 1.00 90.38 216 GLU A O 1
ATOM 1706 N N . MET A 1 217 ? -3.311 10.494 14.233 1.00 91.06 217 MET A N 1
ATOM 1707 C CA . MET A 1 217 ? -2.979 9.595 15.336 1.00 91.06 217 MET A CA 1
ATOM 1708 C C . MET A 1 217 ? -2.020 10.303 16.297 1.00 91.06 217 MET A C 1
ATOM 1710 O O . MET A 1 217 ? -1.118 11.018 15.857 1.00 91.06 217 MET A O 1
ATOM 1714 N N . SER A 1 218 ? -2.209 10.113 17.601 1.00 91.56 218 SER A N 1
ATOM 1715 C CA . SER A 1 218 ? -1.209 10.492 18.601 1.00 91.56 218 SER A CA 1
ATOM 1716 C C . SER A 1 218 ? 0.048 9.629 18.455 1.00 91.56 218 SER A C 1
ATOM 1718 O O . SER A 1 218 ? 0.004 8.561 17.846 1.00 91.56 218 SER A O 1
ATOM 1720 N N . ASP A 1 219 ? 1.161 10.054 19.055 1.00 91.31 219 ASP A N 1
ATOM 1721 C CA . ASP A 1 219 ? 2.400 9.264 19.044 1.00 91.31 219 ASP A CA 1
ATOM 1722 C C . ASP A 1 219 ? 2.180 7.856 19.629 1.00 91.31 219 ASP A C 1
ATOM 1724 O O . ASP A 1 219 ? 2.678 6.870 19.089 1.00 91.31 219 ASP A O 1
ATOM 1728 N N . ASP A 1 220 ? 1.377 7.743 20.693 1.00 89.94 220 ASP A N 1
ATOM 1729 C CA . ASP A 1 220 ? 1.050 6.455 21.313 1.00 89.94 220 ASP A CA 1
ATOM 1730 C C . ASP A 1 220 ? 0.182 5.575 20.403 1.00 89.94 220 ASP A C 1
ATOM 1732 O O . ASP A 1 220 ? 0.408 4.372 20.332 1.00 89.94 220 ASP A O 1
ATOM 1736 N N . GLU A 1 221 ? -0.791 6.154 19.691 1.00 91.62 221 GLU A N 1
ATOM 1737 C CA . GLU A 1 221 ? -1.609 5.430 18.707 1.00 91.62 221 GLU A CA 1
ATOM 1738 C C . GLU A 1 221 ? -0.754 4.977 17.510 1.00 91.62 221 GLU A C 1
ATOM 1740 O O . GLU A 1 221 ? -0.869 3.837 17.064 1.00 91.62 221 GLU A O 1
ATOM 1745 N N . ALA A 1 222 ? 0.153 5.832 17.028 1.00 88.06 222 ALA A N 1
ATOM 1746 C CA . ALA A 1 222 ? 1.059 5.525 15.923 1.00 88.06 222 ALA A CA 1
ATOM 1747 C C . ALA A 1 222 ? 2.073 4.423 16.276 1.00 88.06 222 ALA A C 1
ATOM 1749 O O . ALA A 1 222 ? 2.432 3.630 15.410 1.00 88.06 222 ALA A O 1
ATOM 1750 N N . ASN A 1 223 ? 2.495 4.329 17.541 1.00 86.88 223 ASN A N 1
ATOM 1751 C CA . ASN A 1 223 ? 3.365 3.250 18.026 1.00 86.88 223 ASN A CA 1
ATOM 1752 C C . ASN A 1 223 ? 2.671 1.879 18.062 1.00 86.88 223 ASN A C 1
ATOM 1754 O O . ASN A 1 223 ? 3.357 0.860 18.102 1.00 86.88 223 ASN A O 1
ATOM 1758 N N . MET A 1 224 ? 1.335 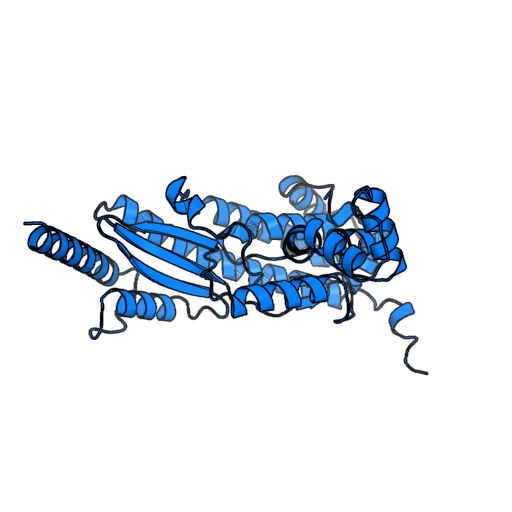1.845 18.065 1.00 85.31 224 MET A N 1
ATOM 1759 C CA . MET A 1 224 ? 0.569 0.596 18.012 1.00 85.31 224 MET A CA 1
ATOM 1760 C C . MET A 1 224 ? 0.348 0.089 16.592 1.00 85.31 224 MET A C 1
ATOM 1762 O O . MET A 1 224 ? 0.018 -1.080 16.414 1.00 85.31 224 MET A O 1
ATOM 1766 N N . VAL A 1 225 ? 0.485 0.960 15.594 1.00 83.75 225 VAL A N 1
ATOM 1767 C CA . VAL A 1 225 ? 0.340 0.607 14.181 1.00 83.75 225 VAL A CA 1
ATOM 1768 C C . VAL A 1 225 ? 1.576 -0.156 13.721 1.00 83.75 225 VAL A C 1
ATOM 1770 O O . VAL A 1 225 ? 2.709 0.198 14.059 1.00 83.75 225 VAL A O 1
ATOM 1773 N N . ALA A 1 226 ? 1.364 -1.203 12.927 1.00 68.56 226 ALA A N 1
ATOM 1774 C CA . ALA A 1 226 ? 2.459 -1.966 12.361 1.00 68.56 226 ALA A CA 1
ATOM 1775 C C . ALA A 1 226 ? 3.366 -1.046 11.537 1.00 68.56 226 ALA A C 1
ATOM 1777 O O . ALA A 1 226 ? 2.917 -0.352 10.623 1.00 68.56 226 ALA A O 1
ATOM 1778 N N . HIS A 1 227 ? 4.669 -1.079 11.820 1.00 65.69 227 HIS A N 1
ATOM 1779 C CA . HIS A 1 227 ? 5.656 -0.314 11.054 1.00 65.69 227 HIS A CA 1
ATOM 1780 C C . HIS A 1 227 ? 5.651 -0.678 9.560 1.00 65.69 227 HIS A C 1
ATOM 1782 O O . HIS A 1 227 ? 6.069 0.127 8.728 1.00 65.69 227 HIS A O 1
ATOM 1788 N N . MET A 1 228 ? 5.156 -1.873 9.220 1.00 72.00 228 MET A N 1
ATOM 1789 C CA . MET A 1 228 ? 4.840 -2.282 7.857 1.00 72.00 228 MET A CA 1
ATOM 1790 C C . MET A 1 228 ? 3.498 -3.008 7.869 1.00 72.00 228 MET A C 1
ATOM 1792 O O . MET A 1 228 ? 3.357 -4.025 8.541 1.00 72.00 228 MET A O 1
ATOM 1796 N N . GLY A 1 229 ? 2.510 -2.465 7.161 1.00 72.75 229 GLY A N 1
ATOM 1797 C CA . GLY A 1 229 ? 1.207 -3.107 7.022 1.00 72.75 229 GLY A CA 1
ATOM 1798 C C . GLY A 1 229 ? 1.256 -4.310 6.081 1.00 72.75 229 GLY A C 1
ATOM 1799 O O . GLY A 1 229 ? 2.100 -4.383 5.183 1.00 72.75 229 GLY A O 1
ATOM 1800 N N . VAL A 1 230 ? 0.303 -5.225 6.249 1.00 80.00 230 VAL A N 1
ATOM 1801 C CA . VAL A 1 230 ? 0.058 -6.298 5.282 1.00 80.00 230 VAL A CA 1
ATOM 1802 C C . VAL A 1 230 ? -0.545 -5.685 4.013 1.00 80.00 230 VAL A C 1
ATOM 1804 O O . VAL A 1 230 ? -1.517 -4.933 4.116 1.00 80.00 230 VAL A O 1
ATOM 1807 N N . PRO A 1 231 ? 0.015 -5.957 2.818 1.00 80.94 231 PRO A N 1
ATOM 1808 C CA . PRO A 1 231 ? -0.537 -5.422 1.584 1.00 80.94 231 PRO A CA 1
ATOM 1809 C C . PRO A 1 231 ? -1.897 -6.043 1.311 1.00 80.94 231 PRO A C 1
ATOM 1811 O O . PRO A 1 231 ? -1.994 -7.266 1.216 1.00 80.94 231 PRO A O 1
ATOM 1814 N N . THR A 1 232 ? -2.914 -5.219 1.091 1.00 81.75 232 THR A N 1
ATOM 1815 C CA . THR A 1 232 ? -4.182 -5.716 0.555 1.00 81.75 232 THR A CA 1
ATOM 1816 C C . THR A 1 232 ? -4.044 -5.888 -0.947 1.00 81.75 232 THR A C 1
ATOM 1818 O O . THR A 1 232 ? -4.108 -7.003 -1.440 1.00 81.75 232 THR A O 1
ATOM 1821 N N . THR A 1 233 ? -3.712 -4.827 -1.683 1.00 87.88 233 THR A N 1
ATOM 1822 C CA . THR A 1 233 ? -3.525 -4.909 -3.135 1.00 87.88 233 THR A CA 1
ATOM 1823 C C . THR A 1 233 ? -2.045 -4.843 -3.510 1.00 87.88 233 THR A C 1
ATOM 1825 O O . THR A 1 233 ? -1.356 -3.867 -3.206 1.00 87.88 233 THR A O 1
ATOM 1828 N N . LEU A 1 234 ? -1.558 -5.835 -4.263 1.00 90.38 234 LEU A N 1
ATOM 1829 C CA . LEU A 1 234 ? -0.195 -5.850 -4.805 1.00 90.38 234 LEU A CA 1
ATOM 1830 C C . LEU A 1 234 ? -0.159 -5.526 -6.307 1.00 90.38 234 LEU A C 1
ATOM 1832 O O . LEU A 1 234 ? -0.584 -6.333 -7.134 1.00 90.38 234 LEU A O 1
ATOM 1836 N N . TYR A 1 235 ? 0.439 -4.399 -6.694 1.00 92.56 235 TYR A N 1
ATOM 1837 C CA . TYR A 1 235 ? 0.731 -4.071 -8.092 1.00 92.56 235 TYR A CA 1
ATOM 1838 C C . TYR A 1 235 ? 2.135 -4.525 -8.500 1.00 92.56 235 TYR A C 1
ATOM 1840 O O . TYR A 1 235 ? 3.152 -4.071 -7.976 1.00 92.56 235 TYR A O 1
ATOM 1848 N N . THR A 1 236 ? 2.203 -5.373 -9.525 1.00 90.69 236 THR A N 1
ATOM 1849 C CA . THR A 1 236 ? 3.457 -5.867 -10.109 1.00 90.69 236 THR A CA 1
ATOM 1850 C C . THR A 1 236 ? 3.584 -5.470 -11.575 1.00 90.69 236 THR A C 1
ATOM 1852 O O . THR A 1 236 ? 2.600 -5.337 -12.297 1.00 90.69 236 THR A O 1
ATOM 1855 N N . ILE A 1 237 ? 4.817 -5.293 -12.046 1.00 89.12 237 ILE A N 1
ATOM 1856 C CA . ILE A 1 237 ? 5.123 -5.029 -13.463 1.00 89.12 237 ILE A CA 1
ATOM 1857 C C . ILE A 1 237 ? 5.638 -6.271 -14.190 1.00 89.12 237 ILE A C 1
ATOM 1859 O O . ILE A 1 237 ? 6.019 -6.194 -15.360 1.00 89.12 237 ILE A O 1
ATOM 1863 N N . SER A 1 238 ? 5.656 -7.413 -13.502 1.00 83.12 238 SER A N 1
ATOM 1864 C CA . SER A 1 238 ? 6.003 -8.705 -14.074 1.00 83.12 238 SER A CA 1
ATOM 1865 C C . SER A 1 238 ? 4.729 -9.513 -14.338 1.00 83.12 238 SER A C 1
ATOM 1867 O O . SER A 1 238 ? 3.829 -9.544 -13.495 1.00 83.12 238 SER A O 1
ATOM 1869 N N . PRO A 1 239 ? 4.608 -10.176 -15.501 1.00 69.31 239 PRO A N 1
ATOM 1870 C CA . PRO A 1 239 ? 3.462 -11.035 -15.801 1.00 69.31 239 PRO A CA 1
ATOM 1871 C C . PRO A 1 239 ? 3.531 -12.386 -15.072 1.00 69.31 239 PRO A C 1
ATOM 1873 O O . PRO A 1 239 ? 2.548 -13.122 -15.046 1.00 69.31 239 PRO A O 1
ATOM 1876 N N . ALA A 1 240 ? 4.696 -12.756 -14.528 1.00 66.88 240 ALA A N 1
ATOM 1877 C CA . ALA A 1 240 ? 4.917 -14.051 -13.900 1.00 66.88 240 ALA A CA 1
ATOM 1878 C C . ALA A 1 240 ? 4.662 -13.989 -12.389 1.00 66.88 240 ALA A C 1
ATOM 1880 O O . ALA A 1 240 ? 5.193 -13.118 -11.700 1.00 66.88 240 ALA A O 1
ATOM 1881 N N . ARG A 1 241 ? 3.924 -14.982 -11.872 1.00 60.62 241 ARG A N 1
ATOM 1882 C CA . ARG A 1 241 ? 3.758 -15.212 -10.424 1.00 60.62 241 ARG A CA 1
ATOM 1883 C C . ARG A 1 241 ? 5.066 -15.590 -9.716 1.00 60.62 241 ARG A C 1
ATOM 1885 O O . ARG A 1 241 ? 5.144 -15.498 -8.506 1.00 60.62 241 ARG A O 1
ATOM 1892 N N . SER A 1 242 ? 6.098 -15.976 -10.465 1.00 61.12 242 SER A N 1
ATOM 1893 C CA . SER A 1 242 ? 7.442 -16.292 -9.967 1.00 61.12 242 SER A CA 1
ATOM 1894 C C . SER A 1 242 ? 8.390 -15.084 -10.041 1.00 61.12 242 SER A C 1
ATOM 1896 O O . SER A 1 242 ? 9.499 -15.205 -10.561 1.00 61.12 242 SER A O 1
ATOM 1898 N N . CYS A 1 243 ? 7.931 -13.886 -9.667 1.00 77.25 243 CYS A N 1
ATOM 1899 C CA . CYS A 1 243 ? 8.806 -12.712 -9.602 1.00 77.25 243 CYS A CA 1
ATOM 1900 C C . CYS A 1 243 ? 9.190 -12.401 -8.155 1.00 77.25 243 CYS A C 1
ATOM 1902 O O . CYS A 1 243 ? 8.444 -12.730 -7.238 1.00 77.25 243 CYS A O 1
ATOM 1904 N N . SER A 1 244 ? 10.333 -11.736 -7.971 1.00 82.31 244 SER A N 1
ATOM 1905 C CA . SER A 1 244 ? 10.884 -11.381 -6.654 1.00 82.31 244 SER A CA 1
ATOM 1906 C C . SER A 1 244 ? 9.869 -10.697 -5.738 1.00 82.31 244 SER A C 1
ATOM 1908 O O . SER A 1 244 ? 9.864 -10.939 -4.541 1.00 82.31 244 SER A O 1
ATOM 1910 N N . VAL A 1 245 ? 8.964 -9.896 -6.303 1.00 85.88 245 VAL A N 1
ATOM 1911 C CA . VAL A 1 245 ? 7.887 -9.237 -5.559 1.00 85.88 245 VAL A CA 1
ATOM 1912 C C . VAL A 1 245 ? 6.947 -10.245 -4.889 1.00 85.88 245 VAL A C 1
ATOM 1914 O O . VAL A 1 245 ? 6.637 -10.090 -3.715 1.00 85.88 245 VAL A O 1
ATOM 1917 N N . PHE A 1 246 ? 6.534 -11.304 -5.590 1.00 84.62 246 PHE A N 1
ATOM 1918 C CA . PHE A 1 246 ? 5.694 -12.347 -4.993 1.00 84.62 246 PHE A CA 1
ATOM 1919 C C . PHE A 1 246 ? 6.445 -13.175 -3.955 1.00 84.62 246 PHE A C 1
ATOM 1921 O O . PHE A 1 246 ? 5.856 -13.521 -2.942 1.00 84.62 246 PHE A O 1
ATOM 1928 N N . GLU A 1 247 ? 7.726 -13.470 -4.186 1.00 85.38 247 GLU A N 1
ATOM 1929 C CA . GLU A 1 247 ? 8.559 -14.223 -3.236 1.00 85.38 247 GLU A CA 1
ATOM 1930 C C . GLU A 1 247 ? 8.695 -13.482 -1.897 1.00 85.38 247 GLU A C 1
ATOM 1932 O O . GLU A 1 247 ? 8.576 -14.101 -0.839 1.00 85.38 247 GLU A O 1
ATOM 1937 N N . VAL A 1 248 ? 8.881 -12.155 -1.938 1.00 88.19 248 VAL A N 1
ATOM 1938 C CA . VAL A 1 248 ? 8.912 -11.310 -0.732 1.00 88.19 248 VAL A CA 1
ATOM 1939 C C . VAL A 1 248 ? 7.564 -11.333 -0.026 1.00 88.19 248 VAL A C 1
ATOM 1941 O O . VAL A 1 248 ? 7.522 -11.586 1.171 1.00 88.19 248 VAL A O 1
ATOM 1944 N N . ILE A 1 249 ? 6.468 -11.075 -0.749 1.00 87.25 249 ILE A N 1
ATOM 1945 C CA . ILE A 1 249 ? 5.134 -11.007 -0.138 1.00 87.25 249 ILE A CA 1
ATOM 1946 C C . ILE A 1 249 ? 4.720 -12.354 0.455 1.00 87.25 249 ILE A C 1
ATOM 1948 O O . ILE A 1 249 ? 4.197 -12.384 1.562 1.00 87.25 249 ILE A O 1
ATOM 1952 N N . ASP A 1 250 ? 4.973 -13.465 -0.234 1.00 86.00 250 ASP A N 1
ATOM 1953 C CA . ASP A 1 250 ? 4.668 -14.812 0.265 1.00 86.00 250 ASP A CA 1
ATOM 1954 C C . ASP A 1 250 ? 5.475 -15.141 1.529 1.00 86.00 250 ASP A C 1
ATOM 1956 O O . ASP A 1 250 ? 4.933 -15.686 2.485 1.00 86.00 250 ASP A O 1
ATOM 1960 N N . SER A 1 251 ? 6.751 -14.750 1.572 1.00 85.44 251 SER A N 1
ATOM 1961 C CA . SER A 1 251 ? 7.583 -14.929 2.769 1.00 85.44 251 SER A CA 1
ATOM 1962 C C . SER A 1 251 ? 7.099 -14.045 3.922 1.00 85.44 251 SER A C 1
ATOM 1964 O O . SER A 1 251 ? 6.851 -14.547 5.009 1.00 85.44 251 SER A O 1
ATOM 1966 N N . TYR A 1 252 ? 6.857 -12.757 3.662 1.00 86.25 252 TYR A N 1
ATOM 1967 C CA . TYR A 1 252 ? 6.373 -11.806 4.663 1.00 86.25 252 TYR A CA 1
ATOM 1968 C C . TYR A 1 252 ? 5.014 -12.207 5.248 1.00 86.25 252 TYR A C 1
ATOM 1970 O O . TYR A 1 252 ? 4.832 -12.203 6.460 1.00 86.25 252 TYR A O 1
ATOM 1978 N N . THR A 1 253 ? 4.053 -12.564 4.393 1.00 82.31 253 THR A N 1
ATOM 1979 C CA . THR A 1 253 ? 2.709 -12.965 4.838 1.00 82.31 253 THR A CA 1
ATOM 1980 C C . THR A 1 253 ? 2.732 -14.284 5.598 1.00 82.31 253 THR A C 1
ATOM 1982 O O . THR A 1 253 ? 2.003 -14.415 6.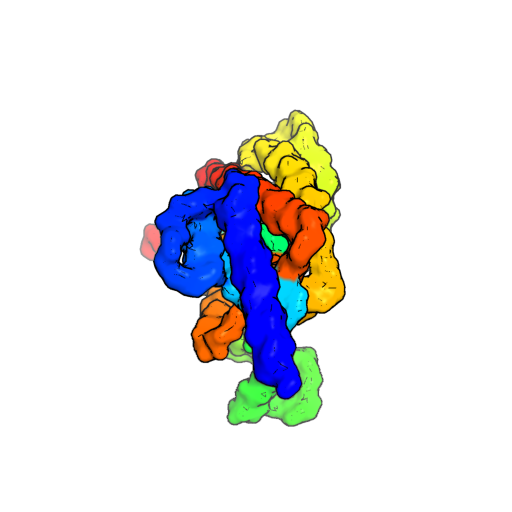578 1.00 82.31 253 THR A O 1
ATOM 1985 N N . ARG A 1 254 ? 3.593 -15.234 5.207 1.00 82.25 254 ARG A N 1
ATOM 1986 C CA . ARG A 1 254 ? 3.820 -16.461 5.977 1.00 82.25 254 ARG A CA 1
ATOM 1987 C C . ARG A 1 254 ? 4.374 -16.149 7.361 1.00 82.25 254 ARG A C 1
ATOM 1989 O O . ARG A 1 254 ? 3.780 -16.598 8.332 1.00 82.25 254 ARG A O 1
ATOM 1996 N N . ASP A 1 255 ? 5.445 -15.364 7.447 1.00 78.62 255 ASP A N 1
ATOM 1997 C CA . ASP A 1 255 ? 6.078 -15.017 8.724 1.00 78.62 255 ASP A CA 1
ATOM 1998 C C . ASP A 1 255 ? 5.098 -14.269 9.639 1.00 78.62 255 ASP A C 1
ATOM 2000 O O . ASP A 1 255 ? 4.975 -14.588 10.819 1.00 78.62 255 ASP A O 1
ATOM 2004 N N . HIS A 1 256 ? 4.334 -13.331 9.077 1.00 77.19 256 HIS A N 1
ATOM 2005 C CA . HIS A 1 256 ? 3.304 -12.588 9.797 1.00 77.19 256 HIS A CA 1
ATOM 2006 C C . HIS A 1 256 ? 2.190 -13.504 10.338 1.00 77.19 256 HIS A C 1
ATOM 2008 O O . HIS A 1 256 ? 1.833 -13.426 11.513 1.00 77.19 256 HIS A O 1
ATOM 2014 N N . TRP A 1 257 ? 1.666 -14.417 9.513 1.00 74.31 257 TRP A N 1
ATOM 2015 C CA . TRP A 1 257 ? 0.615 -15.350 9.935 1.00 74.31 257 TRP A CA 1
ATOM 2016 C C . TRP A 1 257 ? 1.107 -16.437 10.894 1.00 74.31 257 TRP A C 1
ATOM 2018 O O . TRP A 1 257 ? 0.344 -16.869 11.756 1.00 74.31 257 TRP A O 1
ATOM 2028 N N . GLU A 1 258 ? 2.353 -16.892 10.761 1.00 75.75 258 GLU A N 1
ATOM 2029 C CA . GLU A 1 258 ? 2.966 -17.843 11.696 1.00 75.75 258 GLU A CA 1
ATOM 2030 C C . GLU A 1 258 ? 3.314 -17.183 13.037 1.00 75.75 258 GLU A C 1
ATOM 2032 O O . GLU A 1 258 ? 3.216 -17.839 14.076 1.00 75.75 258 GLU A O 1
ATOM 2037 N N . GLY A 1 259 ? 3.672 -15.895 13.027 1.00 69.50 259 GLY A N 1
ATOM 2038 C CA . GLY A 1 259 ? 3.917 -15.101 14.232 1.00 69.50 259 GLY A CA 1
ATOM 2039 C C . GLY A 1 259 ? 2.650 -14.837 15.047 1.00 69.50 259 GLY A C 1
ATOM 2040 O O . GLY A 1 259 ? 2.710 -14.811 16.274 1.00 69.50 259 GLY A O 1
ATOM 2041 N N . GLY A 1 260 ? 1.498 -14.719 14.376 1.00 67.19 260 GLY A N 1
ATOM 2042 C CA . GLY A 1 260 ? 0.218 -14.408 15.019 1.00 67.19 260 GLY A CA 1
ATOM 2043 C C . GLY A 1 260 ? 0.141 -12.973 15.546 1.00 67.19 260 GLY A C 1
ATOM 2044 O O . GLY A 1 260 ? -0.637 -12.708 16.458 1.00 67.19 260 GLY A O 1
ATOM 2045 N N . ASP A 1 261 ? 0.969 -12.078 15.004 1.00 66.69 261 ASP A N 1
ATOM 2046 C CA . ASP A 1 261 ? 1.011 -10.673 15.397 1.00 66.69 261 ASP A CA 1
ATOM 2047 C C . ASP A 1 261 ? -0.169 -9.914 14.776 1.00 66.69 261 ASP A C 1
ATOM 2049 O O . ASP A 1 261 ? -0.419 -10.025 13.576 1.00 66.69 261 ASP A O 1
ATOM 2053 N N . ASP A 1 262 ? -0.859 -9.093 15.565 1.00 69.94 262 ASP A N 1
ATOM 2054 C CA . ASP A 1 262 ? -1.815 -8.121 15.031 1.00 69.94 262 ASP A CA 1
ATOM 2055 C C . ASP A 1 262 ? -1.033 -7.033 14.271 1.00 69.94 262 ASP A C 1
ATOM 2057 O O . ASP A 1 262 ? -0.099 -6.435 14.816 1.00 69.94 262 ASP A O 1
ATOM 2061 N N . ALA A 1 263 ? -1.408 -6.740 13.020 1.00 77.75 263 ALA A N 1
ATOM 2062 C CA . ALA A 1 263 ? -0.787 -5.675 12.222 1.00 77.75 263 ALA A CA 1
ATOM 2063 C C . ALA A 1 263 ? -1.787 -4.571 11.849 1.00 77.75 263 ALA A C 1
ATOM 2065 O O . ALA A 1 263 ? -2.134 -4.409 10.671 1.00 77.75 263 ALA A O 1
ATOM 2066 N N . PRO A 1 264 ? -2.263 -3.789 12.835 1.00 86.12 264 PRO A N 1
ATOM 2067 C CA . PRO A 1 264 ? -3.192 -2.713 12.556 1.00 86.12 264 PRO A CA 1
ATOM 2068 C C . PRO A 1 264 ? -2.507 -1.649 11.702 1.00 86.12 264 PRO A C 1
ATOM 2070 O O . PRO A 1 264 ? -1.383 -1.237 11.982 1.00 86.12 264 PRO A O 1
ATOM 2073 N N . VAL A 1 265 ? -3.202 -1.186 10.667 1.00 86.31 265 VAL A N 1
ATOM 2074 C CA . VAL A 1 265 ? -2.776 -0.066 9.809 1.00 86.31 265 VAL A CA 1
ATOM 2075 C C . VAL A 1 265 ? -3.267 1.278 10.343 1.00 86.31 265 VAL A C 1
ATOM 2077 O O . VAL A 1 265 ? -2.836 2.339 9.894 1.00 86.31 265 VAL A O 1
ATOM 2080 N N . PHE A 1 266 ? -4.203 1.229 11.291 1.00 90.19 266 PHE A N 1
ATOM 2081 C CA . PHE A 1 266 ? -4.770 2.395 11.937 1.00 90.19 266 PHE A CA 1
ATOM 2082 C C . PHE A 1 266 ? -5.210 2.061 13.361 1.00 90.19 266 PHE A C 1
ATOM 2084 O O . PHE A 1 266 ? -5.743 0.977 13.612 1.00 90.19 266 PHE A O 1
ATOM 2091 N N . CYS A 1 267 ? -5.009 3.004 14.281 1.00 92.44 267 CYS A N 1
ATOM 2092 C CA . CYS A 1 267 ? -5.366 2.858 15.687 1.00 92.44 267 CYS A CA 1
ATOM 2093 C C . CYS A 1 267 ? -5.944 4.167 16.236 1.00 92.44 267 CYS A C 1
ATOM 2095 O O . CYS A 1 267 ? -5.413 5.243 15.970 1.00 92.44 267 CYS A O 1
ATOM 2097 N N . LEU A 1 268 ? -7.009 4.076 17.037 1.00 93.31 268 LEU A N 1
ATOM 2098 C CA . LEU A 1 268 ? -7.548 5.201 17.806 1.00 93.31 268 LEU A CA 1
ATOM 2099 C C . LEU A 1 268 ? -7.841 4.786 19.247 1.00 93.31 268 LEU A C 1
ATOM 2101 O O . LEU A 1 268 ? -8.448 3.743 19.495 1.00 93.31 268 LEU A O 1
ATOM 2105 N N . TYR A 1 269 ? -7.493 5.650 20.194 1.00 92.19 269 TYR A N 1
ATOM 2106 C CA . TYR A 1 269 ? -7.940 5.565 21.576 1.00 92.19 269 TYR A CA 1
ATOM 2107 C C . TYR A 1 269 ? -9.187 6.418 21.773 1.00 92.19 269 TYR A C 1
ATOM 2109 O O . TYR A 1 269 ? -9.189 7.645 21.624 1.00 92.19 269 TYR A O 1
ATOM 2117 N N . LEU A 1 270 ? -10.272 5.730 22.109 1.00 88.75 270 LEU A N 1
ATOM 2118 C CA . LEU A 1 270 ? -11.587 6.305 22.294 1.00 88.75 270 LEU A CA 1
ATOM 2119 C C . LEU A 1 270 ? -11.845 6.556 23.776 1.00 88.75 270 LEU A C 1
ATOM 2121 O O . LEU A 1 270 ? -11.702 5.665 24.613 1.00 88.75 270 LEU A O 1
ATOM 2125 N N . THR A 1 271 ? -12.236 7.784 24.092 1.00 86.00 271 THR A N 1
ATOM 2126 C CA . THR A 1 271 ? -12.578 8.233 25.445 1.00 86.00 271 THR A CA 1
ATOM 2127 C C . THR A 1 271 ? -14.009 8.759 25.473 1.00 86.00 271 THR A C 1
ATOM 2129 O O . THR A 1 271 ? -14.627 8.955 24.430 1.00 86.00 271 THR A O 1
ATOM 2132 N N . GLN A 1 272 ? -14.539 9.039 26.667 1.00 77.56 272 GLN A N 1
ATOM 2133 C CA . GLN A 1 272 ? -15.900 9.571 26.840 1.00 77.56 272 GLN A CA 1
ATOM 2134 C C . GLN A 1 272 ? -16.122 10.973 26.247 1.00 77.56 272 GLN A C 1
ATOM 2136 O O . GLN A 1 272 ? -17.254 11.460 26.237 1.00 77.56 272 GLN A O 1
ATOM 2141 N N . ASP A 1 273 ? -15.069 11.641 25.776 1.00 82.88 273 ASP A N 1
ATOM 2142 C CA . ASP A 1 273 ? -15.189 12.959 25.170 1.00 82.88 273 ASP A CA 1
ATOM 2143 C C . ASP A 1 273 ? -15.835 12.876 23.771 1.00 82.88 273 ASP A C 1
ATOM 2145 O O . ASP A 1 273 ? -15.377 12.098 2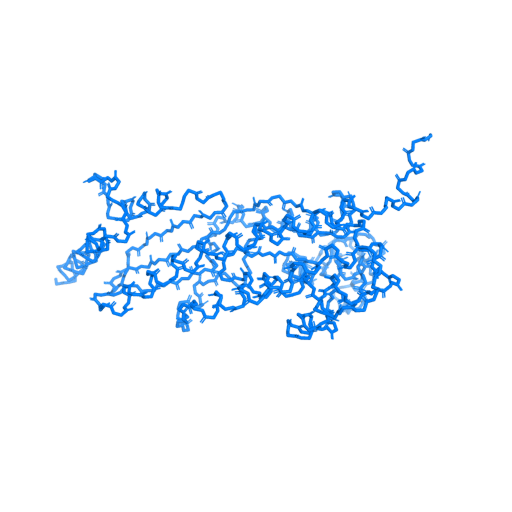2.927 1.00 82.88 273 ASP A O 1
ATOM 2149 N N . PRO A 1 274 ? -16.848 13.706 23.453 1.00 80.19 274 PRO A N 1
ATOM 2150 C CA . PRO A 1 274 ? -17.490 13.690 22.139 1.00 80.19 274 PRO A CA 1
ATOM 2151 C C . PRO A 1 274 ? -16.532 13.900 20.959 1.00 80.19 274 PRO A C 1
ATOM 2153 O O . PRO A 1 274 ? -16.805 13.403 19.864 1.00 80.19 274 PRO A O 1
ATOM 2156 N N . SER A 1 275 ? -15.410 14.607 21.152 1.00 85.44 275 SER A N 1
ATOM 2157 C CA . SER A 1 275 ? -14.419 14.785 20.083 1.00 85.44 275 SER A CA 1
ATOM 2158 C C . SER A 1 275 ? -13.727 13.469 19.712 1.00 85.44 275 SER A C 1
ATOM 2160 O O . SER A 1 275 ? -13.437 13.236 18.539 1.00 85.44 275 SER A O 1
ATOM 2162 N N . SER A 1 276 ? -13.549 12.571 20.683 1.00 85.56 276 SER A N 1
ATOM 2163 C CA . SER A 1 276 ? -12.960 11.250 20.484 1.00 85.56 276 SER A CA 1
ATOM 2164 C C . SER A 1 276 ? -13.873 10.356 19.641 1.00 85.56 276 SER A C 1
ATOM 2166 O O . SER A 1 276 ? -13.432 9.747 18.667 1.00 85.56 276 SER A O 1
ATOM 2168 N N . HIS A 1 277 ? -15.181 10.383 19.914 1.00 83.06 277 HIS A N 1
ATOM 2169 C CA . HIS A 1 277 ? -16.174 9.718 19.067 1.00 83.06 277 HIS A CA 1
ATOM 2170 C C . HIS A 1 277 ? -16.163 10.265 17.643 1.00 83.06 277 HIS A C 1
ATOM 2172 O O . HIS A 1 277 ? -16.170 9.497 16.684 1.00 83.06 277 HIS A O 1
ATOM 2178 N N . GLN A 1 278 ? -16.109 11.591 17.496 1.00 85.50 278 GLN A N 1
ATOM 2179 C CA . GLN A 1 278 ? -16.099 12.220 16.181 1.00 85.50 278 GLN A CA 1
ATOM 2180 C C . GLN A 1 278 ? -14.894 11.772 15.340 1.00 85.50 278 GLN A C 1
ATOM 2182 O O . GLN A 1 278 ? -15.054 11.615 14.133 1.00 85.50 278 GLN A O 1
ATOM 2187 N N . ARG A 1 279 ? -13.726 11.500 15.948 1.00 91.50 279 ARG A N 1
ATOM 2188 C CA . ARG A 1 279 ? -12.562 10.936 15.236 1.00 91.50 279 ARG A CA 1
ATOM 2189 C C . ARG A 1 279 ? -12.900 9.590 14.592 1.00 91.50 279 ARG A C 1
ATOM 2191 O O . ARG A 1 279 ? -12.658 9.434 13.400 1.00 91.50 279 ARG A O 1
ATOM 2198 N N . LEU A 1 280 ? -13.514 8.661 15.333 1.00 88.12 280 LEU A N 1
ATOM 2199 C CA . LEU A 1 280 ? -13.929 7.362 14.786 1.00 88.12 280 LEU A CA 1
ATOM 2200 C C . LEU A 1 280 ? -14.939 7.529 13.644 1.00 88.12 280 LEU A C 1
ATOM 2202 O O . LEU A 1 280 ? -14.785 6.920 12.591 1.00 88.12 280 LEU A O 1
ATOM 2206 N N . VAL A 1 281 ? -15.954 8.379 13.825 1.00 84.94 281 VAL A N 1
ATOM 2207 C CA . VAL A 1 281 ? -16.976 8.621 12.792 1.00 84.94 281 VAL A CA 1
ATOM 2208 C C . VAL A 1 281 ? -16.344 9.165 11.514 1.00 84.94 281 VAL A C 1
ATOM 2210 O O . VAL A 1 281 ? -16.625 8.663 10.426 1.00 84.94 281 VAL A O 1
ATOM 2213 N N . THR A 1 282 ? -15.471 10.165 11.648 1.00 89.12 282 THR A N 1
ATOM 2214 C CA . THR A 1 282 ? -14.736 10.743 10.522 1.00 89.12 282 THR A CA 1
ATOM 2215 C C . THR A 1 282 ? -13.875 9.685 9.833 1.00 89.12 282 THR A C 1
ATOM 2217 O O . THR A 1 282 ? -13.906 9.598 8.607 1.00 89.12 282 THR A O 1
ATOM 2220 N N . TYR A 1 283 ? -13.164 8.847 10.598 1.00 90.50 283 TYR A N 1
ATOM 2221 C CA . TYR A 1 283 ? -12.375 7.749 10.042 1.00 90.50 283 TYR A CA 1
ATOM 2222 C C . TYR A 1 283 ? -13.242 6.782 9.232 1.00 90.50 283 TYR A C 1
ATOM 2224 O O . TYR A 1 283 ? -12.939 6.541 8.074 1.00 90.50 283 TYR A O 1
ATOM 2232 N N . LEU A 1 284 ? -14.346 6.273 9.785 1.00 86.19 284 LEU A N 1
ATOM 2233 C CA . LEU A 1 284 ? -15.193 5.282 9.106 1.00 86.19 284 LEU A CA 1
ATOM 2234 C C . LEU A 1 284 ? -15.814 5.828 7.809 1.00 86.19 284 LEU A C 1
ATOM 2236 O O . LEU A 1 284 ? -15.846 5.140 6.786 1.00 86.19 284 LEU A O 1
ATOM 2240 N N . GLN A 1 285 ? -16.261 7.088 7.826 1.00 85.19 285 GLN A N 1
ATOM 2241 C CA . GLN A 1 285 ? -16.809 7.759 6.643 1.00 85.19 285 GLN A CA 1
ATOM 2242 C C . GLN A 1 285 ? -15.746 7.956 5.558 1.00 85.19 285 GLN A C 1
ATOM 2244 O O . GLN A 1 285 ? -15.978 7.622 4.391 1.00 85.19 285 GLN A O 1
ATOM 2249 N N . ALA A 1 286 ? -14.577 8.474 5.940 1.00 88.62 286 ALA A N 1
ATOM 2250 C CA . ALA A 1 286 ? -13.477 8.691 5.013 1.00 88.62 286 ALA A CA 1
ATOM 2251 C C . ALA A 1 286 ? -12.923 7.353 4.495 1.00 88.62 286 ALA A C 1
ATOM 2253 O O . ALA A 1 286 ? -12.675 7.217 3.302 1.00 88.62 286 ALA A O 1
ATOM 2254 N N . HIS A 1 287 ? -12.829 6.331 5.346 1.00 87.94 287 HIS A N 1
ATOM 2255 C CA . HIS A 1 287 ? -12.397 4.987 4.977 1.00 87.94 287 HIS A CA 1
ATOM 2256 C C . HIS A 1 287 ? -13.283 4.395 3.880 1.00 87.94 287 HIS A C 1
ATOM 2258 O O . HIS A 1 287 ? -12.785 4.000 2.829 1.00 87.94 287 HIS A O 1
ATOM 2264 N N . GLN A 1 288 ? -14.607 4.414 4.054 1.00 85.06 288 GLN A N 1
ATOM 2265 C CA . GLN A 1 288 ? -15.536 3.913 3.036 1.00 85.06 288 GLN A CA 1
ATOM 2266 C C . GLN A 1 288 ? -15.373 4.621 1.684 1.00 85.06 288 GLN A C 1
ATOM 2268 O O . GLN A 1 288 ? -15.378 3.973 0.634 1.00 85.06 288 GLN A O 1
ATOM 2273 N N . GLN A 1 289 ? -15.230 5.947 1.702 1.00 89.06 289 GLN A N 1
ATOM 2274 C CA . GLN A 1 289 ? -14.999 6.720 0.486 1.00 89.06 289 GLN A CA 1
ATOM 2275 C C . GLN A 1 289 ? -13.649 6.364 -0.153 1.00 89.06 289 GLN A C 1
ATOM 2277 O O . GLN A 1 289 ? -13.586 6.165 -1.367 1.00 89.06 289 GLN A O 1
ATOM 2282 N N . GLY A 1 290 ? -12.592 6.248 0.651 1.00 91.31 290 GLY A N 1
ATOM 2283 C CA . GLY A 1 290 ? -11.250 5.874 0.213 1.00 91.31 290 GLY A CA 1
ATOM 2284 C C . GLY A 1 290 ? -11.223 4.509 -0.472 1.00 91.31 290 GLY A C 1
ATOM 2285 O O . GLY A 1 290 ? -10.698 4.403 -1.577 1.00 91.31 290 GLY A O 1
ATOM 2286 N N . MET A 1 291 ? -11.884 3.502 0.104 1.00 88.06 291 MET A N 1
ATOM 2287 C CA . MET A 1 291 ? -12.009 2.163 -0.492 1.00 88.06 291 MET A CA 1
ATOM 2288 C C . MET A 1 291 ? -12.689 2.206 -1.865 1.00 88.06 291 MET A C 1
ATOM 2290 O O . MET A 1 291 ? -12.209 1.618 -2.833 1.00 88.06 291 MET A O 1
ATOM 2294 N N . ALA A 1 292 ? -13.788 2.956 -1.990 1.00 89.75 292 ALA A N 1
ATOM 2295 C CA . ALA A 1 292 ? -14.485 3.104 -3.266 1.00 89.75 292 ALA A CA 1
ATOM 2296 C C . ALA A 1 292 ? -13.625 3.814 -4.329 1.00 89.75 292 ALA A C 1
ATOM 2298 O O . ALA A 1 292 ? -13.741 3.510 -5.520 1.00 89.75 292 ALA A O 1
ATOM 2299 N N . LEU A 1 293 ? -12.770 4.756 -3.918 1.00 94.88 293 LEU A N 1
ATOM 2300 C CA . LEU A 1 293 ? -11.815 5.431 -4.800 1.00 94.88 293 LEU A CA 1
ATOM 2301 C C . LEU A 1 293 ? -10.684 4.488 -5.230 1.00 94.88 293 LEU A C 1
ATOM 2303 O O . LEU A 1 293 ? -10.362 4.447 -6.416 1.00 94.88 293 LEU A O 1
ATOM 2307 N N . LEU A 1 294 ? -10.120 3.699 -4.310 1.00 93.25 294 LEU A N 1
ATOM 2308 C CA . LEU A 1 294 ? -9.085 2.704 -4.620 1.00 93.25 294 LEU A CA 1
ATOM 2309 C C . LEU A 1 294 ? -9.600 1.632 -5.590 1.00 93.25 294 LEU A C 1
ATOM 2311 O O . LEU A 1 294 ? -8.913 1.315 -6.562 1.00 93.25 294 LEU A O 1
ATOM 2315 N N . ALA A 1 295 ? -10.835 1.158 -5.410 1.00 91.81 295 ALA A N 1
ATOM 2316 C CA . ALA A 1 295 ? -11.474 0.223 -6.335 1.00 91.81 295 ALA A CA 1
ATOM 2317 C C . ALA A 1 295 ? -11.615 0.807 -7.755 1.00 91.81 295 ALA A C 1
ATOM 2319 O O . ALA A 1 295 ? -11.275 0.146 -8.738 1.00 91.81 295 ALA A O 1
ATOM 2320 N N . GLN A 1 296 ? -12.050 2.067 -7.876 1.00 95.56 296 GLN A N 1
ATOM 2321 C CA . GLN A 1 296 ? -12.139 2.762 -9.169 1.00 95.56 296 GLN A CA 1
ATOM 2322 C C . GLN A 1 296 ? -10.760 2.985 -9.804 1.00 95.56 296 GLN A C 1
ATOM 2324 O O . GLN A 1 296 ? -10.594 2.818 -11.012 1.00 95.56 296 GLN A O 1
ATOM 2329 N N . ILE A 1 297 ? -9.751 3.335 -9.003 1.00 96.44 297 ILE A N 1
ATOM 2330 C CA . ILE A 1 297 ? -8.364 3.469 -9.467 1.00 96.44 297 ILE A CA 1
ATOM 2331 C C . ILE A 1 297 ? -7.863 2.134 -10.024 1.00 96.44 297 ILE A C 1
ATOM 2333 O O . ILE A 1 297 ? -7.288 2.112 -11.115 1.00 96.44 297 ILE A O 1
ATOM 2337 N N . ASN A 1 298 ? -8.105 1.031 -9.313 1.00 94.50 298 ASN A N 1
ATOM 2338 C CA . ASN A 1 298 ? -7.743 -0.305 -9.771 1.00 94.50 298 ASN A CA 1
ATOM 2339 C C . ASN A 1 298 ? -8.423 -0.642 -11.107 1.00 94.50 298 ASN A C 1
ATOM 2341 O O . ASN A 1 298 ? -7.752 -1.061 -12.048 1.00 94.50 298 ASN A O 1
ATOM 2345 N N . GLU A 1 299 ? -9.727 -0.380 -11.240 1.00 95.12 299 GLU A N 1
ATOM 2346 C CA . GLU A 1 299 ? -10.464 -0.601 -12.492 1.00 95.12 299 GLU A CA 1
ATOM 2347 C C . GLU A 1 299 ? -9.857 0.183 -13.667 1.00 95.12 299 GLU A C 1
ATOM 2349 O O . GLU A 1 299 ? -9.657 -0.371 -14.755 1.00 95.12 299 GLU A O 1
ATOM 2354 N N . VAL A 1 300 ? -9.496 1.453 -13.448 1.00 96.62 300 VAL A N 1
ATOM 2355 C CA . VAL A 1 300 ? -8.833 2.285 -14.463 1.00 96.62 300 VAL A CA 1
ATOM 2356 C C . VAL A 1 300 ? -7.467 1.708 -14.840 1.00 96.62 300 VAL A C 1
ATOM 2358 O O . VAL A 1 300 ? -7.150 1.617 -16.028 1.00 96.62 300 VAL A O 1
ATOM 2361 N N . LEU A 1 301 ? -6.662 1.281 -13.863 1.00 96.25 301 LEU A N 1
ATOM 2362 C CA . LEU A 1 301 ? -5.339 0.698 -14.105 1.00 96.25 301 LEU A CA 1
ATOM 2363 C C . LEU A 1 301 ? -5.414 -0.626 -14.870 1.00 96.25 301 LEU A C 1
ATOM 2365 O O . LEU A 1 301 ? -4.666 -0.816 -15.834 1.00 96.25 301 LEU A O 1
ATOM 2369 N N . VAL A 1 302 ? -6.329 -1.517 -14.483 1.00 94.62 302 VAL A N 1
ATOM 2370 C CA . VAL A 1 302 ? -6.572 -2.797 -15.163 1.00 94.62 302 VAL A CA 1
ATOM 2371 C C . VAL A 1 302 ? -7.044 -2.552 -16.593 1.00 94.62 302 VAL A C 1
ATOM 2373 O O . VAL A 1 302 ? -6.455 -3.088 -17.532 1.00 94.62 302 VAL A O 1
ATOM 2376 N N . THR A 1 303 ? -8.023 -1.667 -16.784 1.00 94.19 303 THR A N 1
ATOM 2377 C CA . THR A 1 303 ? -8.544 -1.319 -18.115 1.00 94.19 303 THR A CA 1
ATOM 2378 C C . THR A 1 303 ? -7.456 -0.721 -19.008 1.00 94.19 303 THR A C 1
ATOM 2380 O O . THR A 1 303 ? -7.311 -1.115 -20.169 1.00 94.19 303 THR A O 1
ATOM 2383 N N . ALA A 1 304 ? -6.642 0.198 -18.477 1.00 93.62 304 ALA A N 1
ATOM 2384 C CA . ALA A 1 304 ? -5.527 0.790 -19.212 1.00 93.62 304 ALA A CA 1
ATOM 2385 C C . ALA A 1 304 ? -4.471 -0.262 -19.586 1.00 93.62 304 ALA A C 1
ATOM 2387 O O . ALA A 1 304 ? -3.981 -0.273 -20.718 1.00 93.62 304 ALA A O 1
ATOM 2388 N N . ASN A 1 305 ? -4.144 -1.178 -18.672 1.00 93.56 305 ASN A N 1
ATOM 2389 C CA . ASN A 1 305 ? -3.235 -2.291 -18.936 1.00 93.56 305 ASN A CA 1
ATOM 2390 C C . ASN A 1 305 ? -3.771 -3.228 -20.024 1.00 93.56 305 ASN A C 1
ATOM 2392 O O . ASN A 1 305 ? -3.024 -3.604 -20.934 1.00 93.56 305 ASN A O 1
ATOM 2396 N N . ASP A 1 306 ? -5.061 -3.549 -19.983 1.00 91.38 306 ASP A N 1
ATOM 2397 C CA . ASP A 1 306 ? -5.693 -4.451 -20.941 1.00 91.38 306 ASP A CA 1
ATOM 2398 C C . ASP A 1 306 ? -5.870 -3.847 -22.334 1.00 91.38 306 ASP A C 1
ATOM 2400 O O . ASP A 1 306 ? -5.849 -4.578 -23.333 1.00 91.38 306 ASP A O 1
ATOM 2404 N N . ALA A 1 307 ? -5.941 -2.520 -22.424 1.00 90.38 307 ALA A N 1
ATOM 2405 C CA . ALA A 1 307 ? -5.923 -1.792 -23.686 1.00 90.38 307 ALA A CA 1
ATOM 2406 C C . ALA A 1 307 ? -4.528 -1.756 -24.346 1.00 90.38 307 ALA A C 1
ATOM 2408 O O . ALA A 1 307 ? -4.429 -1.617 -25.569 1.00 90.38 307 ALA A O 1
ATOM 2409 N N . CYS A 1 308 ? -3.436 -1.888 -23.583 1.00 89.75 308 CYS A N 1
ATOM 2410 C CA . CYS A 1 308 ? -2.076 -1.834 -24.129 1.00 89.75 308 CYS A CA 1
ATOM 2411 C C . CYS A 1 308 ? -1.676 -3.166 -24.797 1.00 89.75 308 CYS A C 1
ATOM 2413 O O . CYS A 1 308 ? -2.028 -4.233 -24.307 1.00 89.75 308 CYS A O 1
ATOM 2415 N N . PRO A 1 309 ? -0.917 -3.180 -25.905 1.00 84.62 309 PRO A N 1
ATOM 2416 C CA . PRO A 1 309 ? -0.586 -4.415 -26.623 1.00 84.62 309 PRO A CA 1
ATOM 2417 C C . PRO A 1 309 ? 0.215 -5.408 -25.764 1.00 84.62 309 PRO A C 1
ATOM 2419 O O . PRO A 1 309 ? 1.014 -5.012 -24.917 1.00 84.62 309 PRO A O 1
ATOM 2422 N N . VAL A 1 310 ? 0.031 -6.710 -26.009 1.00 81.88 310 VAL A N 1
ATOM 2423 C CA . VAL A 1 310 ? 0.840 -7.754 -25.359 1.00 81.88 310 VAL A CA 1
ATOM 2424 C C . VAL A 1 310 ? 2.276 -7.687 -25.903 1.00 81.88 310 VAL A C 1
ATOM 2426 O O . VAL A 1 310 ? 2.458 -7.718 -27.124 1.00 81.88 310 VAL A O 1
ATOM 2429 N N . PRO A 1 311 ? 3.306 -7.611 -25.040 1.00 76.75 311 PRO A N 1
ATOM 2430 C CA . PRO A 1 311 ? 4.698 -7.610 -25.471 1.00 76.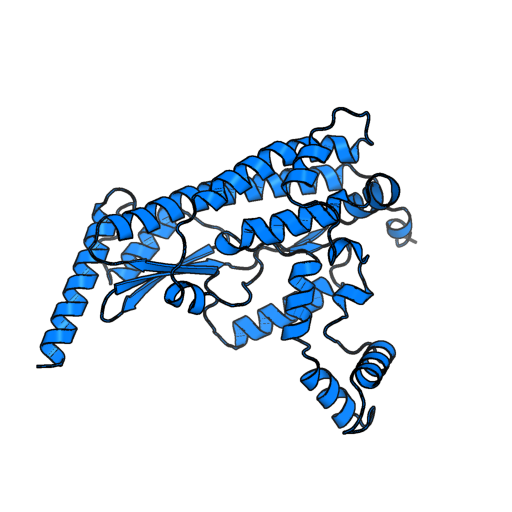75 311 PRO A CA 1
ATOM 2431 C C . PRO A 1 311 ? 5.043 -8.828 -26.350 1.00 76.75 311 PRO A C 1
ATOM 2433 O O . PRO A 1 311 ? 4.716 -9.960 -25.984 1.00 76.75 311 PRO A O 1
ATOM 2436 N N . PRO A 1 312 ? 5.773 -8.647 -27.469 1.00 67.19 312 PRO A N 1
ATOM 2437 C CA . PRO A 1 312 ? 6.117 -9.738 -28.392 1.00 67.19 312 PRO A CA 1
ATOM 2438 C C . PRO A 1 312 ? 6.900 -10.890 -27.746 1.00 67.19 312 PRO A C 1
ATOM 2440 O O . PRO A 1 312 ? 6.833 -12.027 -28.198 1.00 67.19 312 PRO A O 1
ATOM 2443 N N . ALA A 1 313 ? 7.645 -10.608 -26.673 1.00 67.06 313 ALA A N 1
ATOM 2444 C CA . ALA A 1 313 ? 8.417 -11.609 -25.939 1.00 67.06 313 ALA A CA 1
ATOM 2445 C C . ALA A 1 313 ? 7.543 -12.590 -25.134 1.00 67.06 313 ALA A C 1
ATOM 2447 O O . ALA A 1 313 ? 8.050 -13.607 -24.667 1.00 67.06 313 ALA A O 1
ATOM 2448 N N . TRP A 1 314 ? 6.251 -12.301 -24.947 1.00 67.88 314 TRP A N 1
ATOM 2449 C CA . TRP A 1 314 ? 5.334 -13.150 -24.176 1.00 67.88 314 TRP A CA 1
ATOM 2450 C C . TRP A 1 314 ? 4.469 -14.051 -25.056 1.00 67.88 314 TRP A C 1
ATOM 2452 O O . TRP A 1 314 ? 3.906 -15.024 -24.567 1.00 67.88 314 TRP A O 1
ATOM 2462 N N . THR A 1 315 ? 4.405 -13.785 -26.361 1.00 58.12 315 THR A N 1
ATOM 2463 C CA . THR A 1 315 ? 3.684 -14.625 -27.328 1.00 58.12 315 THR A CA 1
ATOM 2464 C C . THR A 1 315 ? 4.547 -15.759 -27.895 1.00 58.12 315 THR A C 1
ATOM 2466 O O . THR A 1 315 ? 4.029 -16.632 -28.587 1.00 58.12 315 THR A O 1
ATOM 2469 N N . SER A 1 316 ? 5.852 -15.794 -27.593 1.00 47.81 316 SER A N 1
ATOM 2470 C CA . SER A 1 316 ? 6.806 -16.761 -28.160 1.00 47.81 316 SER A CA 1
ATOM 2471 C C . SER A 1 316 ? 6.945 -18.084 -27.391 1.00 47.81 316 SER A C 1
ATOM 2473 O O . SER A 1 316 ? 7.629 -18.978 -27.879 1.00 47.81 316 SER A O 1
ATOM 2475 N N . LYS A 1 317 ? 6.267 -18.269 -26.247 1.00 42.69 317 LYS A N 1
ATOM 2476 C CA . LYS A 1 317 ? 6.214 -19.555 -25.510 1.00 42.69 317 LYS A CA 1
ATOM 2477 C C . LYS A 1 317 ? 5.016 -20.439 -25.897 1.00 42.69 317 LYS A C 1
ATOM 2479 O O . LYS A 1 317 ? 4.478 -21.167 -25.071 1.00 42.69 317 LYS A O 1
ATOM 2484 N N . ALA A 1 318 ? 4.603 -20.377 -27.160 1.00 38.38 318 ALA A N 1
ATOM 2485 C CA . ALA A 1 318 ? 3.635 -21.296 -27.753 1.00 38.38 318 ALA A CA 1
ATOM 2486 C C . ALA A 1 318 ? 4.189 -21.878 -29.065 1.00 38.38 318 ALA A C 1
ATOM 2488 O O . ALA A 1 318 ? 3.600 -21.695 -30.129 1.00 38.38 318 ALA A O 1
ATOM 2489 N N . ARG A 1 319 ? 5.359 -22.525 -28.999 1.00 33.50 319 ARG A N 1
ATOM 2490 C CA . ARG A 1 319 ? 5.835 -23.518 -29.974 1.00 33.50 319 ARG A CA 1
ATOM 2491 C C . ARG A 1 319 ? 6.689 -24.560 -29.277 1.00 33.50 319 ARG A C 1
ATOM 2493 O O . ARG A 1 319 ? 7.511 -24.146 -28.432 1.00 33.50 319 ARG A O 1
#

Sequence (319 aa):
MAQAQADAQYQAQVALGEALLGSGVLPHVSTMGPVEDRLEAALQALHPAQGVSFGFTVHEDHLRFTAENHPDGAVSLARLHHALSRTAPQLLPSILAALETLSVCLEPVFGPRAVDVLAEHVWHFDWVHMVLLENDRVSEHASEREVLRMARRLEIEHPYRVRDTHPWLYFAPPLDVNALITQLDRPERVHSCVEALRPLAELLRDLQRCVAQFPEMSDDEANMVAHMGVPTTLYTISPARSCSVFEVIDSYTRDHWEGGDDAPVFCLYLTQDPSSHQRLVTYLQAHQQGMALLAQINEVLVTANDACPVPPAWTSKAR

pLDDT: mean 84.26, std 10.93, range [33.5, 97.88]

Secondary structure (DSSP, 8-state):
-HHHHHHHHHHHHHHHHHHHHHSSSS----SSS-HHHHHHHHHHHH---TTEEEEEEE-SS-EEEEEEE----EEE-HHHHHHHHHH-TTHHHHHHHHHHHHTTTTS-EE-HHHHHHHHHHHT-HHHHHHHHHHTTSS-TT--HHHHHHHHHHTT---TTHHHHHS-GGGTS-SS-HHHHHHHHT--S---HHHHTTTTHHHHHHHHHHHHTTSPPPPHHHHHHS-SSPPPSEEEES-S-SSSHHHHHHHHHHHHHHHHT---EEEEEEE-SSHHHHHHHHHHHHHHHHHHHHHHHHHHHHHHHHHHSPPPGGGSSS--